Protein AF-A0A0F9PJ12-F1 (afdb_monomer_lite)

Sequence (204 aa):
MWFPFFLVGGFWFFALVGLVCLALLVAVETESPFWAASALIGFGLALHFLGDLNVFSWLIKNPLRTALCVGGYFVTGALWSVGKWWFFVRNKRDKYNERRRDFISANDLEFSAAIPPEHQKDFKRHMKFDSYGGMPDARAHKSRILTWMTYWPWSMVWTLINDPIKKLFRMIYRRLQRVYDKISESVWSGVEEDFAPVEDKASQ

Foldseek 3Di:
DLQVCCPDVHPVVVVLVVVLLVQCVVCVVVLPVVSNVVSVVVSVVCCVVRPPDPVVVVCVVCVPVVVVVVVVLLVVLLVLLVVVVVVVLVVLVVVVVVLVVVVCVVVVHDPDPDDPPVCPVVSLVSLVVDPRNDRDDCVVCVSVSVSSSVVVVSVVVCCVPVVVVVVVVVVVCVVCVVVVVVVVCVVCPPVVVVVPPDPPPPDD

Secondary structure (DSSP, 8-state):
--GGGGSTTSHHHHHHHHHHHHHHHHHHHTT-HHHHHHHHHHHHHHHHHHS---HHHHHHH-HHHHHHHHHHHHHHHHHHHHHHHHHHHHHHHHHHHHHHHHHHHHTT----SS--GGGHHHHHHHHHSSTTSSPPPTGGGHHHHHHHHHTHHHHHHHHHHHHHHHHHHHHHHHHHHHHHHHHHHHHHTTGGGGGS--------

pLDDT: mean 89.27, std 9.25, range [51.84, 97.94]

Radius of gyration: 27.89 Å; chains: 1; bounding box: 73×30×95 Å

Organism: NCBI:txid412755

Structure (mmCIF, N/CA/C/O backbone):
data_AF-A0A0F9PJ12-F1
#
_entry.id   AF-A0A0F9PJ12-F1
#
loop_
_atom_site.group_PDB
_atom_site.id
_atom_site.type_symbol
_atom_site.label_atom_id
_atom_site.label_alt_id
_atom_site.label_comp_id
_atom_site.label_asym_id
_atom_site.label_entity_id
_atom_site.label_seq_id
_atom_site.pdbx_PDB_ins_code
_atom_site.Cartn_x
_atom_site.Cartn_y
_atom_site.Cartn_z
_atom_site.occupancy
_atom_site.B_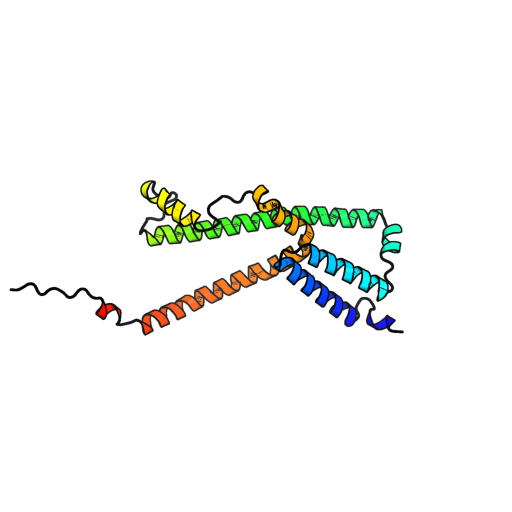iso_or_equiv
_atom_site.auth_seq_id
_atom_site.auth_comp_id
_atom_site.auth_asym_id
_atom_site.auth_atom_id
_atom_site.pdbx_PDB_model_num
ATOM 1 N N . MET A 1 1 ? 41.428 -6.218 -12.945 1.00 51.84 1 MET A N 1
ATOM 2 C CA . MET A 1 1 ? 40.432 -7.198 -13.429 1.00 51.84 1 MET A CA 1
ATOM 3 C C . MET A 1 1 ? 39.478 -7.555 -12.286 1.00 51.84 1 MET A C 1
ATOM 5 O O . MET A 1 1 ? 39.704 -8.539 -11.603 1.00 51.84 1 MET A O 1
ATOM 9 N N . TRP A 1 2 ? 38.439 -6.747 -12.042 1.00 56.50 2 TRP A N 1
ATOM 10 C CA . TRP A 1 2 ? 37.392 -7.034 -11.032 1.00 56.50 2 TRP A CA 1
ATOM 11 C C . TRP A 1 2 ? 36.120 -7.658 -11.648 1.00 56.50 2 TRP A C 1
ATOM 13 O O . TRP A 1 2 ? 35.130 -7.893 -10.965 1.00 56.50 2 TRP A O 1
ATOM 23 N N . PHE A 1 3 ? 36.171 -7.959 -12.947 1.00 62.88 3 PHE A N 1
ATOM 24 C CA . PHE A 1 3 ? 35.049 -8.371 -13.790 1.00 62.88 3 PHE A CA 1
ATOM 25 C C . PHE A 1 3 ? 34.252 -9.614 -13.334 1.00 62.88 3 PHE A C 1
ATOM 27 O O . PHE A 1 3 ? 33.030 -9.585 -13.467 1.00 62.88 3 PHE A O 1
ATOM 34 N N . PRO A 1 4 ? 34.843 -10.692 -12.771 1.00 67.56 4 PRO A N 1
ATOM 35 C CA . PRO A 1 4 ? 34.044 -11.870 -12.423 1.00 67.56 4 PRO A CA 1
ATOM 36 C C . PRO A 1 4 ? 33.172 -11.667 -11.177 1.00 67.56 4 PRO A C 1
ATOM 38 O O . PRO A 1 4 ? 32.203 -12.397 -10.986 1.00 67.56 4 PRO A O 1
ATOM 41 N N . PHE A 1 5 ? 33.471 -10.672 -10.335 1.00 65.81 5 PHE A N 1
ATOM 42 C CA . PHE A 1 5 ? 32.737 -10.455 -9.086 1.00 65.81 5 PHE A CA 1
ATOM 43 C C . PHE A 1 5 ? 31.323 -9.902 -9.308 1.00 65.81 5 PHE A C 1
ATOM 45 O O . PHE A 1 5 ? 30.430 -10.208 -8.520 1.00 65.81 5 PHE A O 1
ATOM 52 N N . PHE A 1 6 ? 31.112 -9.149 -10.391 1.00 68.50 6 PHE A N 1
ATOM 53 C CA . PHE A 1 6 ? 29.826 -8.534 -10.748 1.00 68.50 6 PHE A CA 1
ATOM 54 C C . PHE A 1 6 ? 29.102 -9.239 -11.899 1.00 68.50 6 PHE A C 1
ATOM 56 O O . PHE A 1 6 ? 28.131 -8.704 -12.436 1.00 68.50 6 PHE A O 1
ATOM 63 N N . LEU A 1 7 ? 29.528 -10.453 -12.264 1.00 78.06 7 LEU A N 1
ATOM 64 C CA . LEU A 1 7 ? 28.754 -11.279 -13.185 1.00 78.06 7 LEU A CA 1
ATOM 65 C C . LEU A 1 7 ? 27.331 -11.457 -12.649 1.00 78.06 7 LEU A C 1
ATOM 67 O O . LEU A 1 7 ? 27.121 -11.677 -11.454 1.00 78.06 7 LEU A O 1
ATOM 71 N N . VAL A 1 8 ? 26.352 -11.360 -13.548 1.00 78.19 8 VAL A N 1
ATOM 72 C CA . VAL A 1 8 ? 24.947 -11.621 -13.224 1.00 78.19 8 VAL A CA 1
ATOM 73 C C . VAL A 1 8 ? 24.856 -13.018 -12.607 1.00 78.19 8 VAL A C 1
ATOM 75 O O . VAL A 1 8 ? 25.229 -14.003 -13.240 1.00 78.19 8 VAL A O 1
ATOM 78 N N . GLY A 1 9 ? 24.398 -13.089 -11.354 1.00 81.19 9 GLY A N 1
ATOM 79 C CA . GLY A 1 9 ? 24.347 -14.328 -10.567 1.00 81.19 9 GLY A CA 1
ATOM 80 C C . GLY A 1 9 ? 25.485 -14.518 -9.553 1.00 81.19 9 GLY A C 1
ATO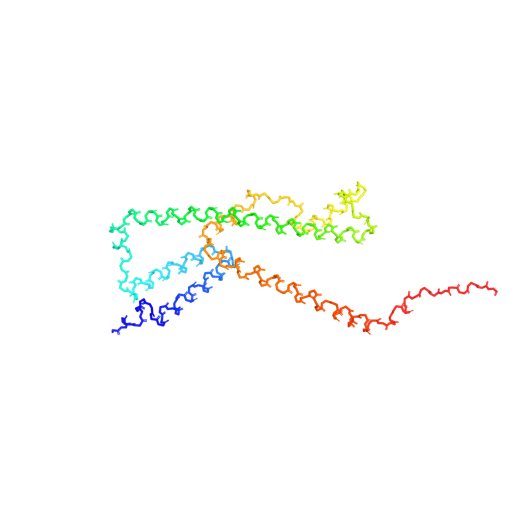M 81 O O . GLY A 1 9 ? 25.444 -15.467 -8.774 1.00 81.19 9 GLY A O 1
ATOM 82 N N . GLY A 1 10 ? 26.473 -13.623 -9.508 1.00 89.19 10 GLY A N 1
ATOM 83 C CA . GLY A 1 10 ? 27.504 -13.604 -8.470 1.00 89.19 10 GLY A CA 1
ATOM 84 C C . GLY A 1 10 ? 26.994 -13.070 -7.125 1.00 89.19 10 GLY A C 1
ATOM 85 O O . GLY A 1 10 ? 25.994 -12.355 -7.051 1.00 89.19 10 GLY A O 1
ATOM 86 N N . PHE A 1 11 ? 27.716 -13.371 -6.042 1.00 90.81 11 PHE A N 1
ATOM 87 C CA . PHE A 1 11 ? 27.374 -12.906 -4.690 1.00 90.81 11 PHE A CA 1
ATOM 88 C C . PHE A 1 11 ? 27.216 -11.377 -4.609 1.00 90.81 11 PHE A C 1
ATOM 90 O O . PHE A 1 11 ? 26.222 -10.885 -4.078 1.00 90.81 11 PHE A O 1
ATOM 97 N N . TRP A 1 12 ? 28.153 -10.615 -5.184 1.00 88.81 12 TRP A N 1
ATOM 98 C CA . TRP A 1 12 ? 28.127 -9.149 -5.127 1.00 88.81 12 TRP A CA 1
ATOM 99 C C . TRP A 1 12 ? 26.980 -8.533 -5.924 1.00 88.81 12 TRP A C 1
ATOM 101 O O . TRP A 1 12 ? 26.442 -7.505 -5.518 1.00 88.81 12 TRP A O 1
ATOM 111 N N . PHE A 1 13 ? 26.556 -9.185 -7.009 1.00 88.25 13 PHE A N 1
ATOM 112 C CA . PHE A 1 13 ? 25.349 -8.797 -7.731 1.00 88.25 13 PHE A CA 1
ATOM 113 C C . PHE A 1 13 ? 24.120 -8.897 -6.816 1.00 88.25 13 PHE A C 1
ATOM 115 O O . PHE A 1 13 ? 23.369 -7.931 -6.691 1.00 88.25 13 PHE A O 1
ATOM 122 N N . PHE A 1 14 ? 23.947 -10.017 -6.107 1.00 92.12 14 PHE A N 1
ATOM 123 C CA . PHE A 1 14 ? 22.832 -10.176 -5.168 1.00 92.12 14 PHE A CA 1
ATOM 124 C C . PHE A 1 14 ? 22.929 -9.245 -3.956 1.00 92.12 14 PHE A C 1
ATOM 126 O O . PHE A 1 14 ? 21.902 -8.731 -3.517 1.00 92.12 14 PHE A O 1
ATOM 133 N N . ALA A 1 15 ? 24.132 -8.975 -3.444 1.00 93.00 15 ALA A N 1
ATOM 134 C CA . ALA A 1 15 ? 24.333 -8.000 -2.373 1.00 93.00 15 ALA A CA 1
ATOM 135 C C . ALA A 1 15 ? 23.915 -6.585 -2.811 1.00 93.00 15 ALA A C 1
ATOM 137 O O . ALA A 1 15 ? 23.201 -5.899 -2.079 1.00 93.00 15 ALA A O 1
ATOM 138 N N . LEU A 1 16 ? 24.287 -6.174 -4.030 1.00 91.12 16 LEU A N 1
ATOM 139 C CA . LEU A 1 16 ? 23.876 -4.896 -4.612 1.00 91.12 16 LEU A CA 1
ATOM 140 C C . LEU A 1 16 ? 22.355 -4.832 -4.814 1.00 91.12 16 LEU A C 1
ATOM 142 O O . LEU A 1 16 ? 21.731 -3.841 -4.440 1.00 91.12 16 LEU A O 1
ATOM 146 N N . VAL A 1 17 ? 21.747 -5.894 -5.352 1.00 91.69 17 VAL A N 1
ATOM 147 C CA . VAL A 1 17 ? 20.284 -5.995 -5.490 1.00 91.69 17 VAL A CA 1
ATOM 148 C C . VAL A 1 17 ? 19.606 -5.889 -4.124 1.00 91.69 17 VAL A C 1
ATOM 150 O O . VAL A 1 17 ? 18.658 -5.123 -3.977 1.00 91.69 17 VAL A O 1
ATOM 153 N N . GLY A 1 18 ? 20.106 -6.597 -3.108 1.00 94.12 18 GLY A N 1
ATOM 154 C CA . GLY A 1 18 ? 19.594 -6.529 -1.740 1.00 94.12 18 GLY A CA 1
ATOM 155 C C . GLY A 1 18 ? 19.667 -5.117 -1.158 1.00 94.12 18 GLY A C 1
ATOM 156 O O . GLY A 1 18 ? 18.677 -4.625 -0.617 1.00 94.12 18 GLY A O 1
ATOM 157 N N . LEU A 1 19 ? 20.799 -4.432 -1.339 1.00 94.50 19 LEU A N 1
ATOM 158 C CA . LEU A 1 19 ? 20.986 -3.047 -0.904 1.00 94.50 19 LEU A CA 1
ATOM 159 C C . LEU A 1 19 ? 19.993 -2.094 -1.585 1.00 94.50 19 LEU A C 1
ATOM 161 O O . LEU A 1 19 ? 19.368 -1.272 -0.916 1.00 94.50 19 LEU A O 1
ATOM 165 N N . VAL A 1 20 ? 19.804 -2.225 -2.899 1.00 93.50 20 VAL A N 1
ATOM 166 C CA . VAL A 1 20 ? 18.848 -1.404 -3.659 1.00 93.50 20 VAL A CA 1
ATOM 167 C C . VAL A 1 20 ? 17.413 -1.712 -3.242 1.00 93.50 20 VAL A C 1
ATOM 169 O O . VAL A 1 20 ? 16.625 -0.788 -3.060 1.00 93.50 20 VAL A O 1
ATOM 172 N N . CYS A 1 21 ? 17.070 -2.980 -3.009 1.00 90.69 21 CYS A N 1
ATOM 173 C CA . CYS A 1 21 ? 15.769 -3.371 -2.472 1.00 90.69 21 CYS A CA 1
ATOM 174 C C . CYS A 1 21 ? 15.498 -2.729 -1.104 1.00 90.69 21 CYS A C 1
ATOM 176 O O . CYS A 1 21 ? 14.399 -2.218 -0.892 1.00 90.69 21 CYS A O 1
ATOM 178 N N . LEU A 1 22 ? 16.483 -2.715 -0.199 1.00 91.56 22 LEU A N 1
ATOM 179 C CA . LEU A 1 22 ? 16.368 -2.047 1.101 1.00 91.56 22 LEU A CA 1
ATOM 180 C C . LEU A 1 22 ? 16.204 -0.531 0.944 1.00 91.56 22 LEU A C 1
ATOM 182 O O . LEU A 1 22 ? 15.309 0.047 1.558 1.00 91.56 22 LEU A O 1
ATOM 186 N N . ALA A 1 23 ? 17.003 0.104 0.084 1.00 90.94 23 ALA A N 1
ATOM 187 C CA . ALA A 1 23 ? 16.888 1.535 -0.194 1.00 90.94 23 ALA A CA 1
ATOM 188 C C . ALA A 1 23 ? 15.508 1.897 -0.769 1.00 90.94 23 ALA A C 1
ATOM 190 O O . ALA A 1 23 ? 14.900 2.879 -0.348 1.00 90.94 23 ALA A O 1
ATOM 191 N N . LEU A 1 24 ? 14.975 1.073 -1.678 1.00 87.00 24 LEU A N 1
ATOM 192 C CA . LEU A 1 24 ? 13.629 1.239 -2.225 1.00 87.00 24 LEU A CA 1
ATOM 193 C C . LEU A 1 24 ? 12.547 1.065 -1.159 1.00 87.00 24 LEU A C 1
ATOM 195 O O . LEU A 1 24 ? 11.605 1.851 -1.135 1.00 87.00 24 LEU A O 1
ATOM 199 N N . LEU A 1 25 ? 12.678 0.086 -0.260 1.00 86.12 25 LEU A N 1
ATOM 200 C CA . LEU A 1 25 ? 11.740 -0.085 0.853 1.00 86.12 25 LEU A CA 1
ATOM 201 C C . LEU A 1 25 ? 11.728 1.145 1.770 1.00 86.12 25 LEU A C 1
ATOM 203 O O . LEU A 1 25 ? 10.653 1.651 2.083 1.00 86.12 25 LEU A O 1
ATOM 207 N N . VAL A 1 26 ? 12.902 1.671 2.133 1.00 87.94 26 VAL A N 1
ATOM 208 C CA . VAL A 1 26 ? 13.016 2.898 2.942 1.00 87.94 26 VAL A CA 1
ATOM 209 C C . VAL A 1 26 ? 12.432 4.108 2.203 1.00 87.94 26 VAL A C 1
ATOM 211 O O . VAL A 1 26 ? 11.721 4.917 2.799 1.00 87.94 26 VAL A O 1
ATOM 214 N N . ALA A 1 27 ? 12.676 4.235 0.898 1.00 85.38 27 ALA A N 1
ATOM 215 C CA . ALA A 1 27 ? 12.136 5.333 0.097 1.00 85.38 27 ALA A CA 1
ATOM 216 C C . ALA A 1 27 ? 10.602 5.277 -0.020 1.00 85.38 27 ALA A C 1
ATOM 218 O O . ALA A 1 27 ? 9.935 6.311 0.039 1.00 85.38 27 ALA A O 1
ATOM 219 N N . VAL A 1 28 ? 10.038 4.072 -0.153 1.00 80.81 28 VAL A N 1
ATOM 220 C CA . VAL A 1 28 ? 8.585 3.852 -0.168 1.00 80.81 28 VAL A CA 1
ATOM 221 C C . VAL A 1 28 ? 7.970 4.189 1.189 1.00 80.81 28 VAL A C 1
ATOM 223 O O . VAL A 1 28 ? 6.933 4.846 1.225 1.00 80.81 28 VAL A O 1
ATOM 226 N N . GLU A 1 29 ? 8.612 3.788 2.288 1.00 85.31 29 GLU A N 1
ATOM 227 C CA . GLU A 1 29 ? 8.129 4.069 3.646 1.00 85.31 29 GLU A CA 1
ATOM 228 C C . GLU A 1 29 ? 8.192 5.565 3.988 1.00 85.31 29 GLU A C 1
ATOM 230 O O . GLU A 1 29 ? 7.284 6.102 4.613 1.00 85.31 29 GLU A O 1
ATOM 235 N N . THR A 1 30 ? 9.230 6.266 3.526 1.00 86.94 30 THR A N 1
ATOM 236 C CA . THR A 1 30 ? 9.370 7.724 3.705 1.00 86.94 30 THR A CA 1
ATOM 237 C C . THR A 1 30 ? 8.513 8.545 2.737 1.00 86.94 30 THR A C 1
ATOM 239 O O . THR A 1 30 ? 8.586 9.773 2.747 1.00 86.94 30 THR A O 1
ATOM 242 N N . GLU A 1 31 ? 7.717 7.886 1.887 1.00 82.88 31 GLU A N 1
ATOM 243 C CA . GLU A 1 31 ? 6.894 8.493 0.833 1.00 82.88 31 GLU A CA 1
ATOM 244 C C . GLU A 1 31 ? 7.676 9.473 -0.072 1.00 82.88 31 GLU A C 1
ATOM 246 O O . GLU A 1 31 ? 7.101 10.399 -0.648 1.00 82.88 31 GLU A O 1
ATOM 251 N N . SER A 1 32 ? 8.992 9.273 -0.234 1.00 84.25 32 SER A N 1
ATOM 252 C CA . SER A 1 32 ? 9.852 10.179 -0.999 1.00 84.25 32 SER A CA 1
ATOM 253 C C . SER A 1 32 ? 10.187 9.609 -2.383 1.00 84.25 32 SER A C 1
ATOM 255 O O . SER A 1 32 ? 11.095 8.782 -2.526 1.00 84.25 32 SER A O 1
ATOM 257 N N . PRO A 1 33 ? 9.501 10.063 -3.450 1.00 80.44 33 PRO A N 1
ATOM 258 C CA . PRO A 1 33 ? 9.717 9.536 -4.797 1.00 80.44 33 PRO A CA 1
ATOM 259 C C . PRO A 1 33 ? 11.126 9.834 -5.329 1.00 80.44 33 PRO A C 1
ATOM 261 O O . PRO A 1 33 ? 11.640 9.088 -6.161 1.00 80.44 33 PRO A O 1
ATOM 264 N N . PHE A 1 34 ? 11.765 10.899 -4.837 1.00 87.75 34 PHE A N 1
ATOM 265 C CA . PHE A 1 34 ? 13.103 11.299 -5.262 1.00 87.75 34 PHE A CA 1
ATOM 266 C C . PHE A 1 34 ? 14.174 10.274 -4.860 1.00 87.75 34 PHE A C 1
ATOM 268 O O . PHE A 1 34 ? 15.029 9.922 -5.677 1.00 87.75 34 PHE A O 1
ATOM 275 N N . TRP A 1 35 ? 14.105 9.743 -3.635 1.00 88.94 35 TRP A N 1
ATOM 276 C CA . TRP A 1 35 ? 15.062 8.741 -3.155 1.00 88.94 35 TRP A CA 1
ATOM 277 C C . TRP A 1 35 ? 14.918 7.413 -3.895 1.00 88.94 35 TRP A C 1
ATOM 279 O O . TRP A 1 35 ? 15.922 6.798 -4.253 1.00 88.94 35 TRP A O 1
ATOM 289 N N . ALA A 1 36 ? 13.684 7.013 -4.209 1.00 85.88 36 ALA A N 1
ATOM 290 C CA . ALA A 1 36 ? 13.436 5.807 -4.990 1.00 85.88 36 ALA A CA 1
ATOM 291 C C . ALA A 1 36 ? 13.998 5.926 -6.417 1.00 85.88 36 ALA A C 1
ATOM 293 O O . ALA A 1 36 ? 14.686 5.019 -6.889 1.00 85.88 36 ALA A O 1
ATOM 294 N N . ALA A 1 37 ? 13.768 7.063 -7.084 1.00 88.38 37 ALA A N 1
ATOM 295 C CA . ALA A 1 37 ? 14.323 7.324 -8.412 1.00 88.38 37 ALA A CA 1
ATOM 296 C C . ALA A 1 37 ? 15.861 7.335 -8.394 1.00 88.38 37 ALA A C 1
ATOM 298 O O . ALA A 1 37 ? 16.496 6.698 -9.234 1.00 88.38 37 ALA A O 1
ATOM 299 N N . SER A 1 38 ? 16.456 7.994 -7.397 1.00 91.12 38 SER A N 1
ATOM 300 C CA . SER A 1 38 ? 17.912 8.066 -7.231 1.00 91.12 38 SER A CA 1
ATOM 301 C C . SER A 1 38 ? 18.537 6.684 -7.018 1.00 91.12 38 SER A C 1
ATOM 303 O O . SER A 1 38 ? 19.560 6.379 -7.630 1.00 91.12 38 SER A O 1
ATOM 305 N N . ALA A 1 39 ? 17.902 5.815 -6.223 1.00 91.69 39 ALA A N 1
ATOM 306 C CA . ALA A 1 39 ? 18.363 4.444 -6.006 1.00 91.69 39 ALA A CA 1
ATOM 307 C C . ALA A 1 39 ? 18.342 3.606 -7.299 1.00 91.69 39 ALA A C 1
ATOM 309 O O . ALA A 1 39 ? 19.296 2.878 -7.572 1.00 91.69 39 ALA A O 1
ATOM 310 N N . LEU A 1 40 ? 17.297 3.741 -8.125 1.00 90.19 40 LEU A N 1
ATOM 311 C CA . LEU A 1 40 ? 17.202 3.041 -9.414 1.00 90.19 40 LEU A CA 1
ATOM 312 C C . LEU A 1 40 ? 18.228 3.546 -10.432 1.00 90.19 40 LEU A C 1
ATOM 314 O O . LEU A 1 40 ? 18.837 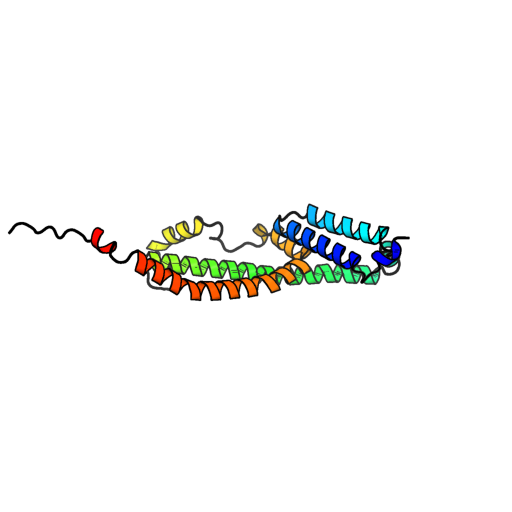2.739 -11.132 1.00 90.19 40 LEU A O 1
ATOM 318 N N . ILE A 1 41 ? 18.444 4.863 -10.500 1.00 92.62 41 ILE A N 1
ATOM 319 C CA . ILE A 1 41 ? 19.471 5.456 -11.369 1.00 92.62 41 ILE A CA 1
ATOM 320 C C . ILE A 1 41 ? 20.856 4.988 -10.923 1.00 92.62 41 ILE A C 1
ATOM 322 O O . ILE A 1 41 ? 21.629 4.506 -11.748 1.00 92.62 41 ILE A O 1
ATOM 326 N N . GLY A 1 42 ? 21.150 5.064 -9.622 1.00 92.56 42 GLY A N 1
ATOM 327 C CA . GLY A 1 42 ? 22.408 4.585 -9.053 1.00 92.56 42 GLY A CA 1
ATOM 328 C C . GLY A 1 42 ? 22.648 3.105 -9.344 1.00 92.56 42 GLY A C 1
ATOM 329 O O . GLY A 1 42 ? 23.746 2.735 -9.747 1.00 92.56 42 GLY A O 1
ATOM 330 N N . PHE A 1 43 ? 21.613 2.268 -9.235 1.00 92.44 43 PHE A N 1
ATOM 331 C CA . PHE A 1 43 ? 21.689 0.855 -9.607 1.00 92.44 43 PHE A CA 1
ATOM 332 C C . PHE A 1 43 ? 21.955 0.653 -11.102 1.00 92.44 43 PHE A C 1
ATOM 334 O O . PHE A 1 43 ? 22.816 -0.143 -11.466 1.00 92.44 43 PHE A O 1
ATOM 341 N N . GLY A 1 44 ? 21.265 1.394 -11.972 1.00 89.25 44 GLY A N 1
ATOM 342 C CA . GLY A 1 44 ? 21.484 1.338 -13.418 1.00 89.25 44 GLY A CA 1
ATOM 343 C C . GLY A 1 44 ? 22.905 1.746 -13.812 1.00 89.25 44 GLY A C 1
ATOM 344 O O . GLY A 1 44 ? 23.541 1.060 -14.610 1.00 89.25 44 GLY A O 1
ATOM 345 N N . LEU A 1 45 ? 23.433 2.814 -13.206 1.00 90.88 45 LEU A N 1
ATOM 346 C CA . LEU A 1 45 ? 24.820 3.247 -13.398 1.00 90.88 45 LEU A CA 1
ATOM 347 C C . LEU A 1 45 ? 25.807 2.210 -12.856 1.00 90.88 45 LEU A C 1
ATOM 349 O O . LEU A 1 45 ? 26.777 1.887 -13.536 1.00 90.88 45 LEU A O 1
ATOM 353 N N . ALA A 1 46 ? 25.544 1.641 -11.678 1.00 89.75 46 ALA A N 1
ATOM 354 C CA . ALA A 1 46 ? 26.366 0.574 -11.121 1.00 89.75 46 ALA A CA 1
ATOM 355 C C . ALA A 1 46 ? 26.400 -0.644 -12.055 1.00 89.75 46 ALA A C 1
ATOM 357 O O . ALA A 1 46 ? 27.478 -1.148 -12.345 1.00 89.75 46 ALA A O 1
ATOM 358 N N . LEU A 1 47 ? 25.261 -1.078 -12.602 1.00 86.94 47 LEU A N 1
ATOM 359 C CA . LEU A 1 47 ? 25.221 -2.167 -13.583 1.00 86.94 47 LEU A CA 1
ATOM 360 C C . LEU A 1 47 ? 25.931 -1.822 -14.894 1.00 86.94 47 LEU A C 1
ATOM 362 O O . LEU A 1 47 ? 26.509 -2.713 -15.504 1.00 86.94 47 LEU A O 1
ATOM 366 N N . HIS A 1 48 ? 25.886 -0.563 -15.326 1.00 86.69 48 HIS A N 1
ATOM 367 C CA . HIS A 1 48 ? 26.546 -0.120 -16.551 1.00 86.69 48 HIS A CA 1
ATOM 368 C C . HIS A 1 48 ? 28.073 -0.055 -16.416 1.00 86.69 48 HIS A C 1
ATOM 370 O O . HIS A 1 48 ? 28.781 -0.439 -17.340 1.00 86.69 48 HIS A O 1
ATOM 376 N N . PHE A 1 49 ? 28.584 0.443 -15.286 1.00 89.06 49 PHE A N 1
ATOM 377 C CA . PHE A 1 49 ? 30.026 0.607 -15.074 1.00 89.06 49 PHE A CA 1
ATOM 378 C C . PHE A 1 49 ? 30.695 -0.633 -14.475 1.00 89.06 49 PHE A C 1
ATOM 380 O O . PHE A 1 49 ? 31.871 -0.878 -14.740 1.00 89.06 49 PHE A O 1
ATOM 387 N N . LEU A 1 50 ? 29.977 -1.399 -13.648 1.00 87.56 50 LEU A N 1
ATOM 388 C CA . LEU A 1 50 ? 30.505 -2.604 -12.998 1.00 87.56 50 LEU A CA 1
ATOM 389 C C . LEU A 1 50 ? 30.151 -3.884 -13.760 1.00 87.56 50 LEU A C 1
ATOM 391 O O . LEU A 1 50 ? 30.831 -4.894 -13.588 1.00 87.56 50 LEU A O 1
ATOM 395 N N . GLY A 1 51 ? 29.101 -3.859 -14.581 1.00 80.19 51 GLY A N 1
ATOM 396 C CA . GLY A 1 51 ? 28.700 -4.969 -15.438 1.00 80.19 51 GLY A CA 1
ATOM 397 C C . GLY A 1 51 ? 28.941 -4.663 -16.914 1.00 80.19 51 GLY A C 1
ATOM 398 O O . GLY A 1 51 ? 28.881 -3.520 -17.344 1.00 80.19 51 GLY A O 1
ATOM 399 N N . ASP A 1 52 ? 29.135 -5.699 -17.727 1.00 81.25 52 ASP A N 1
ATOM 400 C CA . ASP A 1 52 ? 29.240 -5.577 -19.195 1.00 81.25 52 ASP A CA 1
ATOM 401 C C . ASP A 1 52 ? 27.865 -5.423 -19.879 1.00 81.25 52 ASP A C 1
ATOM 403 O O . ASP A 1 52 ? 27.629 -5.828 -21.021 1.00 81.25 52 ASP A O 1
ATOM 407 N N . LEU A 1 53 ? 26.883 -4.899 -19.142 1.00 82.06 53 LEU A N 1
ATOM 408 C CA . LEU A 1 53 ? 25.515 -4.770 -19.615 1.00 82.06 53 LEU A CA 1
ATOM 409 C C . LEU A 1 53 ? 25.353 -3.438 -20.345 1.00 82.06 53 LEU A C 1
ATOM 411 O O . LEU A 1 53 ? 25.076 -2.389 -19.764 1.00 82.06 53 LEU A O 1
ATOM 415 N N . ASN A 1 54 ? 25.456 -3.497 -21.669 1.00 87.81 54 ASN A N 1
ATOM 416 C CA . ASN A 1 54 ? 25.145 -2.378 -22.553 1.00 87.81 54 ASN A CA 1
ATOM 417 C C . ASN A 1 54 ? 23.621 -2.199 -22.723 1.00 87.81 54 ASN A C 1
ATOM 419 O O . ASN A 1 54 ? 23.054 -2.448 -23.792 1.00 87.81 54 ASN A O 1
ATOM 423 N N . VAL A 1 55 ? 22.950 -1.749 -21.655 1.00 87.12 55 VAL A N 1
ATOM 424 C CA . VAL A 1 55 ? 21.487 -1.546 -21.602 1.00 87.12 55 VAL A CA 1
ATOM 425 C C . VAL A 1 55 ? 20.999 -0.650 -22.745 1.00 87.12 55 VAL A C 1
ATOM 427 O O . VAL A 1 55 ? 20.034 -0.991 -23.428 1.00 87.12 55 VAL A O 1
ATOM 430 N N . PHE A 1 56 ? 21.704 0.453 -23.017 1.00 90.94 56 PHE A N 1
ATOM 431 C CA . PHE A 1 56 ? 21.358 1.378 -24.102 1.00 90.94 56 PHE A CA 1
ATOM 432 C C . PHE A 1 56 ? 21.448 0.723 -25.486 1.00 90.94 56 PHE A C 1
ATOM 434 O O . PHE A 1 56 ? 20.543 0.887 -26.303 1.00 90.94 56 PHE A O 1
ATOM 441 N N . SER A 1 57 ? 22.497 -0.070 -25.740 1.00 92.88 57 SER A N 1
ATOM 442 C CA . SER A 1 57 ? 22.640 -0.792 -27.013 1.00 92.88 57 SER A CA 1
ATOM 443 C C . SER A 1 57 ? 21.508 -1.799 -27.204 1.00 92.88 57 SER A C 1
ATOM 445 O O . SER A 1 57 ? 20.935 -1.897 -28.290 1.00 92.88 57 SER A O 1
ATOM 447 N N . TRP A 1 58 ? 21.140 -2.523 -26.143 1.00 91.00 58 TRP A N 1
ATOM 448 C CA . TRP A 1 58 ? 20.035 -3.476 -26.193 1.00 91.00 58 TRP A CA 1
ATOM 449 C C . TRP A 1 58 ? 18.687 -2.792 -26.459 1.00 91.00 58 TRP A C 1
ATOM 451 O O . TRP A 1 58 ? 17.909 -3.288 -27.278 1.00 91.00 58 TRP A O 1
ATOM 461 N N . LEU A 1 59 ? 18.447 -1.640 -25.824 1.00 94.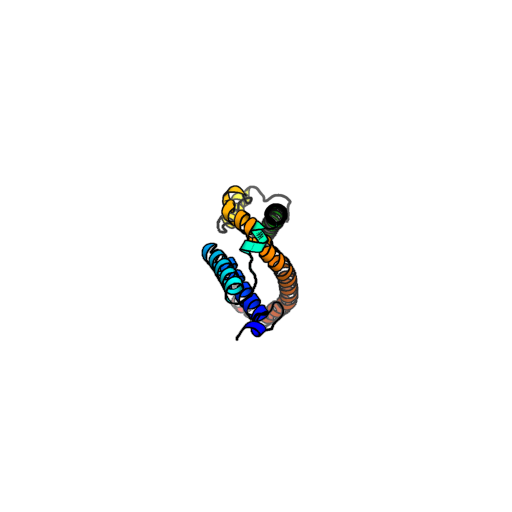88 59 LEU A N 1
ATOM 462 C CA . LEU A 1 59 ? 17.222 -0.850 -25.963 1.00 94.88 59 LEU A CA 1
ATOM 463 C C . LEU A 1 59 ? 17.037 -0.334 -27.397 1.00 94.88 59 LEU A C 1
ATOM 465 O O . LEU A 1 59 ? 15.957 -0.486 -27.968 1.00 94.88 59 LEU A O 1
ATOM 469 N N . ILE A 1 60 ? 18.107 0.188 -28.007 1.00 96.94 60 ILE A N 1
ATOM 470 C CA . ILE A 1 60 ? 18.104 0.660 -29.403 1.00 96.94 60 ILE A CA 1
ATOM 471 C C . ILE A 1 60 ? 17.912 -0.505 -30.382 1.00 96.94 60 ILE A C 1
ATOM 473 O O . ILE A 1 60 ? 17.207 -0.361 -31.378 1.00 96.94 60 ILE A O 1
ATOM 477 N N . LYS A 1 61 ? 18.496 -1.676 -30.099 1.00 97.81 61 LYS A N 1
ATOM 478 C CA . LYS A 1 61 ? 18.334 -2.877 -30.938 1.00 97.81 61 LYS A CA 1
ATOM 479 C C . LYS A 1 61 ? 16.937 -3.498 -30.846 1.00 97.81 61 LYS A C 1
ATOM 481 O O . LYS A 1 61 ? 16.534 -4.205 -31.763 1.00 97.81 61 LYS A O 1
ATOM 486 N N . ASN A 1 62 ? 16.200 -3.265 -29.756 1.00 97.12 62 ASN A N 1
ATOM 487 C CA . ASN A 1 62 ? 14.901 -3.895 -29.494 1.00 97.12 62 ASN A CA 1
ATOM 488 C C . ASN A 1 62 ? 13.823 -2.869 -29.081 1.00 97.12 62 ASN A C 1
ATOM 490 O O . ASN A 1 62 ? 13.224 -3.007 -28.004 1.00 97.12 62 ASN A O 1
ATOM 494 N N . PRO A 1 63 ? 13.515 -1.856 -29.914 1.00 97.25 63 PRO A N 1
ATOM 495 C CA . PRO A 1 63 ? 12.630 -0.761 -29.522 1.00 97.25 63 PRO A CA 1
ATOM 496 C C . PRO A 1 63 ? 11.198 -1.242 -29.265 1.00 97.25 63 PRO A C 1
ATOM 498 O O . PRO A 1 63 ? 10.591 -0.860 -28.269 1.00 97.25 63 PRO A O 1
ATOM 501 N N . LEU A 1 64 ? 10.680 -2.155 -30.097 1.00 97.94 64 LEU A N 1
ATOM 502 C CA . LEU A 1 64 ? 9.329 -2.697 -29.932 1.00 97.94 64 LEU A CA 1
ATOM 503 C C . LEU A 1 64 ? 9.184 -3.504 -28.636 1.00 97.94 64 LEU A C 1
ATOM 505 O O . LEU A 1 64 ? 8.224 -3.309 -27.900 1.00 97.94 64 LEU A O 1
ATOM 509 N N . ARG A 1 65 ? 10.146 -4.384 -28.321 1.00 96.88 65 ARG A N 1
ATOM 510 C CA . ARG A 1 65 ? 10.117 -5.162 -27.068 1.00 96.88 65 ARG A CA 1
ATOM 511 C C . ARG A 1 65 ? 10.208 -4.245 -25.855 1.00 96.88 65 ARG A C 1
ATOM 513 O O . ARG A 1 65 ? 9.466 -4.439 -24.903 1.00 96.88 65 ARG A O 1
ATOM 520 N N . THR A 1 66 ? 11.061 -3.223 -25.913 1.00 95.19 66 THR A N 1
ATOM 521 C CA . THR A 1 66 ? 11.162 -2.212 -24.852 1.00 95.19 66 THR A CA 1
ATOM 522 C C . THR A 1 66 ? 9.834 -1.483 -24.667 1.00 95.19 66 THR A C 1
ATOM 524 O O . THR A 1 66 ? 9.335 -1.405 -23.547 1.00 95.19 66 THR A O 1
ATOM 527 N N . ALA A 1 67 ? 9.227 -1.003 -25.755 1.00 97.31 67 ALA A N 1
ATOM 528 C CA . ALA A 1 67 ? 7.939 -0.318 -25.712 1.00 97.31 67 ALA A CA 1
ATOM 529 C C . ALA A 1 67 ? 6.830 -1.217 -25.144 1.00 97.31 67 ALA A C 1
ATOM 531 O O . ALA A 1 67 ? 6.064 -0.772 -24.293 1.00 97.31 67 ALA A O 1
ATOM 532 N N . LEU A 1 68 ? 6.779 -2.491 -25.549 1.00 97.69 68 LEU A N 1
ATOM 533 C CA . LEU A 1 68 ? 5.832 -3.471 -25.009 1.00 97.69 68 LEU A CA 1
ATOM 534 C C . LEU A 1 68 ? 6.067 -3.743 -23.519 1.00 97.69 68 LEU A C 1
ATOM 536 O O . LEU A 1 68 ? 5.103 -3.789 -22.760 1.00 97.69 68 LEU A O 1
ATOM 540 N N . CYS A 1 69 ? 7.320 -3.875 -23.077 1.00 95.19 69 CYS A N 1
ATOM 541 C CA . CYS A 1 69 ? 7.649 -4.051 -21.661 1.00 95.19 69 CYS A CA 1
ATOM 542 C C . CYS A 1 69 ? 7.226 -2.835 -20.825 1.00 95.19 69 CYS A C 1
ATOM 544 O O . CYS A 1 69 ? 6.587 -2.994 -19.786 1.00 95.19 69 CYS A O 1
ATOM 546 N N . VAL A 1 70 ? 7.541 -1.622 -21.286 1.00 94.94 70 VAL A N 1
ATOM 547 C CA . VAL A 1 70 ? 7.153 -0.374 -20.611 1.00 94.94 70 VAL A CA 1
ATOM 548 C C . VAL A 1 70 ? 5.630 -0.222 -20.592 1.00 94.94 70 VAL A C 1
ATOM 550 O O . VAL A 1 70 ? 5.051 0.046 -19.542 1.00 94.94 70 VAL A O 1
ATOM 553 N N . GLY A 1 71 ? 4.959 -0.461 -21.720 1.00 97.50 71 GLY A N 1
ATOM 554 C CA . GLY A 1 71 ? 3.499 -0.439 -21.804 1.00 97.50 71 GLY A CA 1
ATOM 555 C C . GLY A 1 71 ? 2.852 -1.456 -20.860 1.00 97.50 71 GLY A C 1
ATOM 556 O O . GLY A 1 71 ? 1.962 -1.103 -20.088 1.00 97.50 71 GLY A O 1
ATOM 557 N N . GLY A 1 72 ? 3.354 -2.693 -20.844 1.00 97.56 72 GLY A N 1
ATOM 558 C CA . GLY A 1 72 ? 2.905 -3.745 -19.931 1.00 97.56 72 GLY A CA 1
ATOM 559 C C . GLY A 1 72 ? 3.098 -3.381 -18.458 1.00 97.56 72 GLY A C 1
ATOM 560 O O . GLY A 1 72 ? 2.215 -3.652 -17.640 1.00 97.56 72 GLY A O 1
ATOM 561 N N . TYR A 1 73 ? 4.199 -2.702 -18.120 1.00 95.44 73 TYR A N 1
ATOM 562 C CA . TYR A 1 73 ? 4.441 -2.187 -16.772 1.00 95.44 73 TYR A CA 1
ATOM 563 C C . TYR A 1 73 ? 3.361 -1.190 -16.336 1.00 95.44 73 TYR A C 1
ATOM 565 O O . TYR A 1 73 ? 2.786 -1.348 -15.258 1.00 95.44 73 TYR A O 1
ATOM 573 N N . PHE A 1 74 ? 3.036 -0.204 -17.179 1.00 97.31 74 PHE A N 1
ATOM 574 C CA . PHE A 1 74 ? 1.997 0.787 -16.876 1.00 97.31 74 PHE A CA 1
ATOM 575 C C . PHE A 1 74 ? 0.599 0.171 -16.791 1.00 97.31 74 PHE A C 1
ATOM 577 O O . PHE A 1 74 ? -0.152 0.506 -15.874 1.00 97.31 74 PHE A O 1
ATOM 584 N N . VAL A 1 75 ? 0.254 -0.749 -17.698 1.00 97.94 75 VAL A N 1
ATOM 585 C CA . VAL A 1 75 ? -1.040 -1.453 -17.671 1.00 97.94 75 VAL A CA 1
ATOM 586 C C . VAL A 1 75 ? -1.185 -2.256 -16.380 1.00 97.94 75 VAL A C 1
ATOM 588 O O . VAL A 1 75 ? -2.195 -2.136 -15.685 1.00 97.94 75 VAL A O 1
ATOM 591 N N . THR A 1 76 ? -0.156 -3.019 -16.008 1.00 97.62 76 THR A N 1
ATOM 592 C CA . THR A 1 76 ? -0.171 -3.822 -14.778 1.00 97.62 76 THR A CA 1
ATOM 593 C C . THR A 1 76 ? -0.240 -2.935 -13.537 1.00 97.62 76 THR A C 1
ATOM 595 O O . THR A 1 76 ? -1.037 -3.201 -12.638 1.00 97.62 76 THR A O 1
ATOM 598 N N . GLY A 1 77 ? 0.520 -1.836 -13.506 1.00 95.62 77 GLY A N 1
ATOM 599 C CA . GLY A 1 77 ? 0.471 -0.859 -12.417 1.00 95.62 77 GLY A CA 1
ATOM 600 C C . GLY A 1 77 ? -0.898 -0.191 -12.271 1.00 95.62 77 GLY A C 1
ATOM 601 O O . GLY A 1 77 ? -1.392 -0.036 -11.152 1.00 95.62 77 GLY A O 1
ATOM 602 N N . ALA A 1 78 ? -1.561 0.138 -13.382 1.00 97.50 78 ALA A N 1
ATOM 603 C CA . ALA A 1 78 ? -2.922 0.668 -13.365 1.00 97.50 78 ALA A CA 1
ATOM 604 C C . ALA A 1 78 ? -3.920 -0.353 -12.793 1.00 97.50 78 ALA A C 1
ATOM 606 O O . ALA A 1 78 ? -4.648 -0.026 -11.852 1.00 97.50 78 ALA A O 1
ATOM 607 N N . LEU A 1 79 ? -3.905 -1.597 -13.285 1.00 97.69 79 LEU A N 1
ATOM 608 C CA . LEU A 1 79 ? -4.757 -2.679 -12.770 1.00 97.69 79 LEU A CA 1
ATOM 609 C C . LEU A 1 79 ? -4.519 -2.934 -11.273 1.00 97.69 79 LEU A C 1
ATOM 611 O O . LEU A 1 79 ? -5.471 -3.039 -10.495 1.00 97.69 79 LEU A O 1
ATOM 615 N N . TRP A 1 80 ? -3.255 -2.966 -10.846 1.00 96.62 80 TRP A N 1
ATOM 616 C CA . TRP A 1 80 ? -2.886 -3.136 -9.443 1.00 96.62 80 TRP A CA 1
ATOM 617 C C . TRP A 1 80 ? -3.414 -1.999 -8.562 1.00 96.62 80 TRP A C 1
ATOM 619 O O . TRP A 1 80 ? -3.934 -2.246 -7.470 1.00 96.62 80 TRP A O 1
ATOM 629 N N . SER A 1 81 ? -3.330 -0.753 -9.036 1.00 96.44 81 SER A N 1
ATOM 630 C CA . SER A 1 81 ? -3.798 0.415 -8.283 1.00 96.44 81 SER A CA 1
ATOM 631 C C . SER A 1 81 ? -5.297 0.352 -7.963 1.00 96.44 81 SER A C 1
ATOM 633 O O . SER A 1 81 ? -5.693 0.705 -6.850 1.00 96.44 81 SER A O 1
ATOM 635 N N . VAL A 1 82 ? -6.117 -0.194 -8.871 1.00 97.56 82 VAL A N 1
ATOM 636 C CA . VAL A 1 82 ? -7.551 -0.446 -8.641 1.00 97.56 82 VAL A CA 1
ATOM 637 C C . VAL A 1 82 ? -7.753 -1.484 -7.536 1.00 97.56 82 VAL A C 1
ATOM 639 O O . VAL A 1 82 ? -8.522 -1.249 -6.600 1.00 97.56 82 VAL A O 1
ATOM 642 N N . GLY A 1 83 ? -7.017 -2.600 -7.587 1.00 96.38 83 GLY A N 1
ATOM 643 C CA . GLY A 1 83 ? -7.045 -3.617 -6.532 1.00 96.38 83 GLY A CA 1
ATOM 644 C C . GLY A 1 83 ? -6.639 -3.051 -5.168 1.00 96.38 83 GLY A C 1
ATOM 645 O O . GLY A 1 83 ? -7.335 -3.243 -4.168 1.00 96.38 83 GLY A O 1
ATOM 646 N N . LYS A 1 84 ? -5.553 -2.273 -5.113 1.00 92.56 84 LYS A N 1
ATOM 647 C CA . LYS A 1 84 ? -5.100 -1.612 -3.878 1.00 92.56 84 LYS A CA 1
ATOM 648 C C . LYS A 1 84 ? -6.090 -0.594 -3.345 1.00 92.56 84 LYS A C 1
ATOM 650 O O . LYS A 1 84 ? -6.276 -0.529 -2.128 1.00 92.56 84 LYS A O 1
ATOM 655 N N . TRP A 1 85 ? -6.739 0.164 -4.222 1.00 96.56 85 TRP A N 1
ATOM 656 C CA . TRP A 1 85 ? -7.799 1.078 -3.822 1.00 96.56 85 TRP A CA 1
ATOM 657 C C . TRP A 1 85 ? -8.958 0.325 -3.171 1.00 96.56 85 TRP A C 1
ATOM 659 O O . TRP A 1 85 ? -9.395 0.706 -2.085 1.00 96.56 85 TRP A O 1
ATOM 669 N N . TRP A 1 86 ? -9.385 -0.800 -3.748 1.00 96.94 86 TRP A N 1
ATOM 670 C CA . TRP A 1 86 ? -10.412 -1.647 -3.142 1.00 96.94 86 TRP A CA 1
ATOM 671 C C . TRP A 1 86 ? -10.019 -2.136 -1.738 1.00 96.94 86 TRP A C 1
ATOM 673 O O . TRP A 1 86 ? -10.799 -1.978 -0.794 1.00 96.94 86 TRP A O 1
ATOM 683 N N . PHE A 1 87 ? -8.792 -2.640 -1.560 1.00 93.81 87 PHE A N 1
ATOM 684 C CA . PHE A 1 87 ? -8.286 -3.031 -0.236 1.00 93.81 87 PHE A CA 1
ATOM 685 C C . PHE A 1 87 ? -8.256 -1.858 0.750 1.00 93.81 87 PHE A C 1
ATOM 687 O O . PHE A 1 87 ? -8.620 -2.010 1.917 1.00 93.81 87 PHE A O 1
ATOM 694 N N . PHE A 1 88 ? -7.846 -0.676 0.295 1.00 93.25 88 PHE A N 1
ATOM 695 C CA . PHE A 1 88 ? -7.808 0.528 1.118 1.00 93.25 88 PHE A CA 1
ATOM 696 C C . PHE A 1 88 ? -9.205 0.944 1.596 1.00 93.25 88 PHE A C 1
ATOM 698 O O . PHE A 1 88 ? -9.394 1.165 2.795 1.00 93.25 88 PHE A O 1
ATOM 705 N N . VAL A 1 89 ? -10.188 0.995 0.692 1.00 94.62 89 VAL A N 1
ATOM 706 C CA . VAL A 1 89 ? -11.582 1.328 1.025 1.00 94.62 89 VAL A CA 1
ATOM 707 C C . VAL A 1 89 ? -12.173 0.289 1.978 1.00 94.62 89 VAL A C 1
ATOM 709 O O . VAL A 1 89 ? -12.806 0.659 2.968 1.00 94.62 89 VAL A O 1
ATOM 712 N N . ARG A 1 90 ? -11.920 -1.004 1.740 1.00 94.25 90 ARG A N 1
ATOM 713 C CA . ARG A 1 90 ? -12.366 -2.084 2.630 1.00 94.25 90 ARG A CA 1
ATOM 714 C C . ARG A 1 90 ? -11.780 -1.944 4.034 1.00 94.25 90 ARG A C 1
ATOM 716 O O . ARG A 1 90 ? -12.532 -1.950 5.000 1.00 94.25 90 ARG A O 1
ATOM 723 N N . ASN A 1 91 ? -10.473 -1.717 4.150 1.00 90.19 91 ASN A N 1
ATOM 724 C CA . ASN A 1 91 ? -9.822 -1.508 5.446 1.00 90.19 91 ASN A CA 1
ATOM 725 C C . ASN A 1 91 ? -10.365 -0.266 6.176 1.00 90.19 91 ASN A C 1
ATOM 727 O O . ASN A 1 91 ? -10.499 -0.277 7.399 1.00 90.19 91 ASN A O 1
ATOM 731 N N . LYS A 1 92 ? -10.692 0.809 5.446 1.00 91.25 92 LYS A N 1
ATOM 732 C CA . LYS A 1 92 ? -11.347 1.996 6.019 1.00 91.25 92 LYS A CA 1
ATOM 733 C C . LYS A 1 92 ? -12.760 1.676 6.517 1.00 91.25 92 LYS A C 1
ATOM 735 O O . LYS A 1 92 ? -13.114 2.111 7.609 1.00 91.25 92 LYS A O 1
ATOM 740 N N . ARG A 1 93 ? -13.533 0.884 5.768 1.00 92.62 93 ARG A N 1
ATOM 741 C CA . ARG A 1 93 ? -14.864 0.413 6.183 1.00 92.62 93 ARG A CA 1
ATOM 742 C C . ARG A 1 93 ? -14.800 -0.485 7.418 1.00 92.62 93 ARG A C 1
ATOM 744 O O . ARG A 1 93 ? -15.623 -0.332 8.312 1.00 92.62 93 ARG A O 1
ATOM 751 N N . ASP A 1 94 ? -13.823 -1.381 7.493 1.00 91.88 94 ASP A N 1
ATOM 752 C CA . ASP A 1 94 ? -13.649 -2.261 8.652 1.00 91.88 94 ASP A CA 1
ATOM 753 C C . ASP A 1 94 ? -13.354 -1.446 9.921 1.00 91.88 94 ASP A C 1
ATOM 755 O O . ASP A 1 94 ? -14.006 -1.655 10.941 1.00 91.88 94 ASP A O 1
ATOM 759 N N . LYS A 1 95 ? -12.469 -0.440 9.830 1.00 89.50 95 LYS A N 1
ATOM 760 C CA . LYS A 1 95 ? -12.213 0.510 10.929 1.00 89.50 95 LYS A CA 1
ATOM 761 C C . LYS A 1 95 ? -13.454 1.317 11.313 1.00 89.50 95 LYS A C 1
ATOM 763 O O . LYS A 1 95 ? -13.706 1.523 12.493 1.00 89.50 95 LYS A O 1
ATOM 768 N N . TYR A 1 96 ? -14.237 1.769 10.331 1.00 91.94 96 TYR A N 1
ATOM 769 C CA . TYR A 1 96 ? -15.509 2.447 10.589 1.00 91.94 96 TYR A CA 1
ATOM 770 C C . TYR A 1 96 ? -16.471 1.550 11.383 1.00 91.94 96 TYR A C 1
ATOM 772 O O . TYR A 1 96 ? -17.063 1.995 12.362 1.00 91.94 96 TYR A O 1
ATOM 780 N N . ASN A 1 97 ? -16.603 0.278 10.994 1.00 92.56 97 ASN A N 1
ATOM 781 C CA . ASN A 1 97 ? -17.476 -0.679 11.676 1.00 92.56 97 ASN A CA 1
ATOM 782 C C . ASN A 1 97 ? -17.004 -0.993 13.102 1.00 92.56 97 ASN A C 1
ATOM 784 O O . ASN A 1 97 ? -17.840 -1.164 13.986 1.00 92.56 97 ASN A O 1
ATOM 788 N N . GLU A 1 98 ? -15.689 -1.077 13.318 1.00 91.56 98 GLU A N 1
ATOM 789 C CA . GLU A 1 98 ? -15.079 -1.255 14.641 1.00 91.56 98 GLU A CA 1
ATOM 790 C C . GLU A 1 98 ? -15.417 -0.070 15.553 1.00 91.56 98 GLU A C 1
ATOM 792 O O . GLU A 1 98 ? -16.081 -0.259 16.565 1.00 91.56 98 GLU A O 1
ATOM 797 N N . ARG A 1 99 ? -15.147 1.164 15.112 1.00 91.00 99 ARG A N 1
ATOM 798 C CA . ARG A 1 99 ? -15.508 2.383 15.861 1.00 91.00 99 ARG A CA 1
ATOM 799 C C . ARG A 1 99 ? -17.002 2.511 16.125 1.00 91.00 99 ARG A C 1
ATOM 801 O O . ARG A 1 99 ? -17.418 2.949 17.190 1.00 91.00 99 ARG A O 1
ATOM 808 N N . ARG A 1 100 ? -17.826 2.137 15.145 1.00 93.06 100 ARG A N 1
ATOM 809 C CA . ARG A 1 100 ? -19.280 2.104 15.311 1.00 93.06 100 ARG A CA 1
ATOM 810 C C . ARG A 1 100 ? -19.685 1.140 16.421 1.00 93.06 100 ARG A C 1
ATOM 812 O O . ARG A 1 100 ? -20.570 1.474 17.198 1.00 93.06 100 ARG A O 1
ATOM 819 N N . ARG A 1 101 ? -19.059 -0.035 16.492 1.00 94.00 101 ARG A N 1
ATOM 820 C CA . ARG A 1 101 ? -19.309 -1.008 17.560 1.00 94.00 101 ARG A CA 1
ATOM 821 C C . ARG A 1 101 ? -18.866 -0.463 18.915 1.00 94.00 101 ARG A C 1
ATOM 823 O O . ARG A 1 101 ? -19.646 -0.559 19.854 1.00 94.00 101 ARG A O 1
ATOM 830 N N . ASP A 1 102 ? -17.685 0.145 18.987 1.00 92.75 102 ASP A N 1
ATOM 831 C CA . ASP A 1 102 ? -17.168 0.746 20.222 1.00 92.75 102 ASP A CA 1
ATOM 832 C C . ASP A 1 102 ? -18.109 1.847 20.732 1.00 92.75 102 ASP A C 1
ATOM 834 O O . ASP A 1 102 ? -18.460 1.872 21.906 1.00 92.75 102 ASP A O 1
ATOM 838 N N . PHE A 1 103 ? -18.592 2.715 19.836 1.00 94.19 103 PHE A N 1
ATOM 839 C CA . PHE A 1 103 ? -19.544 3.770 20.182 1.00 94.19 103 PHE A CA 1
ATOM 840 C C . PHE A 1 103 ? -20.883 3.213 20.682 1.00 94.19 103 PHE A C 1
ATOM 842 O O . PHE A 1 103 ? -21.401 3.696 21.683 1.00 94.19 103 PHE A O 1
ATOM 849 N N . ILE A 1 104 ? -21.440 2.202 20.003 1.00 95.31 104 ILE A N 1
ATOM 850 C CA . ILE A 1 104 ? -22.688 1.540 20.419 1.00 95.31 104 ILE A CA 1
ATOM 851 C C . ILE A 1 104 ? -22.518 0.912 21.808 1.00 95.31 104 ILE A C 1
ATOM 853 O O . ILE A 1 104 ? -23.368 1.116 22.667 1.00 95.31 104 ILE A O 1
ATOM 857 N N . SER A 1 105 ? -21.399 0.218 22.044 1.00 94.31 105 SER A N 1
ATOM 858 C CA . SER A 1 105 ? -21.100 -0.416 23.332 1.00 94.31 105 SER A CA 1
ATOM 859 C C . SER A 1 105 ? -20.875 0.592 24.459 1.00 94.31 105 SER A C 1
ATOM 861 O O . SER A 1 105 ? -21.200 0.290 25.595 1.00 94.31 105 SER A O 1
ATOM 863 N N . ALA A 1 106 ? -20.307 1.764 24.168 1.00 94.69 106 ALA A N 1
ATOM 864 C CA . ALA A 1 106 ? -20.036 2.795 25.171 1.00 94.69 106 ALA A CA 1
ATOM 865 C C . ALA A 1 106 ? -21.274 3.621 25.565 1.00 94.69 106 ALA A C 1
ATOM 867 O O . ALA A 1 106 ? -21.210 4.383 26.522 1.00 94.69 106 ALA A O 1
ATOM 868 N N . ASN A 1 107 ? -22.365 3.523 24.800 1.00 95.50 107 ASN A N 1
ATOM 869 C CA . ASN A 1 107 ? -23.618 4.243 25.050 1.00 95.50 107 ASN A CA 1
ATOM 870 C C . ASN A 1 107 ? -24.781 3.280 25.349 1.00 95.50 107 ASN A C 1
ATOM 872 O O . ASN A 1 107 ? -25.933 3.693 25.255 1.00 95.50 107 ASN A O 1
ATOM 876 N N . ASP A 1 108 ? -24.487 2.002 25.627 1.00 95.50 108 ASP A N 1
ATOM 877 C CA . ASP A 1 108 ? -25.476 0.949 25.903 1.00 95.50 108 ASP A CA 1
ATOM 878 C C . ASP A 1 108 ? -26.608 0.870 24.861 1.00 95.50 108 ASP A C 1
ATOM 880 O O . ASP A 1 108 ? -27.768 0.595 25.168 1.00 95.50 108 ASP A O 1
ATOM 884 N N . LEU A 1 109 ? -26.276 1.125 23.591 1.00 94.31 109 LEU A N 1
ATOM 885 C CA . LEU A 1 109 ? -27.248 1.120 22.502 1.00 94.31 109 LEU A CA 1
ATOM 886 C C . LEU A 1 109 ? -27.449 -0.297 21.963 1.00 94.31 109 LEU A C 1
ATOM 888 O O . LEU A 1 109 ? -26.498 -1.063 21.792 1.00 94.31 109 LEU A O 1
ATOM 892 N N . GLU A 1 110 ? -28.681 -0.626 21.579 1.00 93.38 110 GLU A N 1
ATOM 893 C CA . GLU A 1 110 ? -28.929 -1.851 20.823 1.00 93.38 110 GLU A CA 1
ATOM 894 C C . GLU A 1 110 ? -28.249 -1.790 19.446 1.00 93.38 110 GLU A C 1
ATOM 896 O O . GLU A 1 110 ? -28.237 -0.760 18.758 1.00 93.38 110 GLU A O 1
ATOM 901 N N . PHE A 1 111 ? -27.685 -2.918 19.005 1.00 91.31 111 PHE A N 1
ATOM 902 C CA . PHE A 1 111 ? -27.021 -3.011 17.707 1.00 91.31 111 PHE A CA 1
ATOM 903 C C . PHE A 1 111 ? -28.047 -2.992 16.558 1.00 91.31 111 PHE A C 1
ATOM 905 O O . PHE A 1 111 ? -28.426 -4.024 16.010 1.00 91.31 111 PHE A O 1
ATOM 912 N N . SER A 1 112 ? -28.487 -1.795 16.175 1.00 92.00 112 SER A N 1
ATOM 913 C CA . SER A 1 112 ? -29.410 -1.553 15.058 1.00 92.00 112 SER A CA 1
ATOM 914 C C . SER A 1 112 ? -28.668 -1.341 13.728 1.00 92.00 112 SER A C 1
ATOM 916 O O . SER A 1 112 ? -27.447 -1.177 13.701 1.00 92.00 112 SER A O 1
ATOM 918 N N . ALA A 1 113 ? -29.383 -1.322 12.597 1.00 87.19 113 ALA A N 1
ATOM 919 C CA . ALA A 1 113 ? -28.839 -0.947 11.286 1.00 87.19 113 ALA A CA 1
ATOM 920 C C . ALA A 1 113 ? -28.510 0.557 11.186 1.00 87.19 113 ALA A C 1
ATOM 922 O O . ALA A 1 113 ? -27.594 0.944 10.458 1.00 87.19 113 ALA A O 1
ATOM 923 N N . ALA A 1 114 ? -29.207 1.402 11.951 1.00 93.56 114 ALA A N 1
ATOM 924 C CA . ALA A 1 114 ? -29.027 2.852 11.966 1.00 93.56 114 ALA A CA 1
ATOM 925 C C . ALA A 1 114 ? -28.694 3.349 13.380 1.00 93.56 114 ALA A C 1
ATOM 927 O O . ALA A 1 114 ? -29.112 2.749 14.364 1.00 93.56 114 ALA A O 1
ATOM 928 N N . ILE A 1 115 ? -27.915 4.433 13.475 1.00 94.56 115 ILE A N 1
ATOM 929 C CA . ILE A 1 115 ? -27.688 5.124 14.753 1.00 94.56 115 ILE A CA 1
ATOM 930 C C . ILE A 1 115 ? -28.937 5.968 15.059 1.00 94.56 115 ILE A C 1
ATOM 932 O O . ILE A 1 115 ? -29.348 6.730 14.168 1.00 94.56 115 ILE A O 1
ATOM 936 N N . PRO A 1 116 ? -29.526 5.857 16.266 1.00 95.31 116 PRO A N 1
ATOM 937 C CA . PRO A 1 116 ? -30.699 6.637 16.645 1.00 95.31 116 PRO A CA 1
ATOM 938 C C . PRO A 1 116 ? -30.473 8.147 16.451 1.00 95.31 116 PRO A C 1
ATOM 940 O O . PRO A 1 116 ? -29.353 8.612 16.699 1.00 95.31 116 PRO A O 1
ATOM 943 N N . PRO A 1 117 ? -31.471 8.915 15.966 1.00 95.69 117 PRO A N 1
ATOM 944 C CA . PRO A 1 117 ? -31.325 10.339 15.639 1.00 95.69 117 PRO A CA 1
ATOM 945 C C . PRO A 1 117 ? -30.683 11.179 16.749 1.00 95.69 117 PRO A C 1
ATOM 947 O O . PRO A 1 117 ? -29.849 12.041 16.462 1.00 95.69 117 PRO A O 1
ATOM 950 N N . GLU A 1 118 ? -31.015 10.878 18.001 1.00 96.69 118 GLU A N 1
ATOM 951 C CA . GLU A 1 118 ? -30.502 11.519 19.208 1.00 96.69 118 GLU A CA 1
ATOM 952 C C . GLU A 1 118 ? -28.976 11.378 19.360 1.00 96.69 118 GLU A C 1
ATOM 954 O O . GLU A 1 118 ? -28.307 12.339 19.735 1.00 96.69 118 GLU A O 1
ATOM 959 N N . HIS A 1 119 ? -28.395 10.246 18.950 1.00 95.88 119 HIS A N 1
ATOM 960 C CA . HIS A 1 119 ? -26.960 9.963 19.079 1.00 95.88 119 HIS A CA 1
ATOM 961 C C . HIS A 1 119 ? -26.152 10.264 17.808 1.00 95.88 119 HIS A C 1
ATOM 963 O O . HIS A 1 119 ? -24.922 10.170 17.813 1.00 95.88 119 HIS A O 1
ATOM 969 N N . GLN A 1 120 ? -26.788 10.654 16.697 1.00 94.69 120 GLN A N 1
ATOM 970 C CA . GLN A 1 120 ? -26.079 10.898 15.430 1.00 94.69 120 GLN A CA 1
ATOM 971 C C . GLN A 1 120 ? -25.058 12.037 15.527 1.00 94.69 120 GLN A C 1
ATOM 973 O O . GLN A 1 120 ? -23.999 11.978 14.893 1.00 94.69 120 GLN A O 1
ATOM 978 N N . LYS A 1 121 ? -25.356 13.080 16.310 1.00 95.06 121 LYS A N 1
ATOM 979 C CA . LYS A 1 121 ? -24.453 14.224 16.499 1.00 95.06 121 LYS A CA 1
ATOM 980 C C . LYS A 1 121 ? -23.201 13.817 17.277 1.00 95.06 121 LYS A C 1
ATOM 982 O O . LYS A 1 121 ? -22.096 14.185 16.867 1.00 95.06 121 LYS A O 1
ATOM 987 N N . ASP A 1 122 ? -23.370 13.015 18.322 1.00 94.50 122 ASP A N 1
ATOM 988 C CA . ASP A 1 122 ? -22.272 12.510 19.147 1.00 94.50 122 ASP A CA 1
ATOM 989 C C . ASP A 1 122 ? -21.440 11.487 18.390 1.00 94.50 122 ASP A C 1
ATOM 991 O O . ASP A 1 122 ? -20.215 11.598 18.358 1.00 94.50 122 ASP A O 1
ATOM 995 N N . PHE A 1 123 ? -22.090 10.589 17.648 1.00 92.75 123 PHE A N 1
ATOM 996 C CA . PHE A 1 123 ? -21.403 9.669 16.753 1.00 92.75 123 PHE A CA 1
ATOM 997 C C . PHE A 1 123 ? -20.587 10.426 15.698 1.00 92.75 123 PHE A C 1
ATOM 999 O O . PHE A 1 123 ? -19.415 10.128 15.473 1.00 92.75 123 PHE A O 1
ATOM 1006 N N . LYS A 1 124 ? -21.150 11.477 15.087 1.00 91.75 124 LYS A N 1
ATOM 1007 C CA . LYS A 1 124 ? -20.423 12.320 14.126 1.00 91.75 124 LYS A CA 1
ATOM 1008 C C . LYS A 1 124 ? -19.243 13.046 14.774 1.00 91.75 124 LYS A C 1
ATOM 1010 O O . LYS A 1 124 ? -18.220 13.216 14.114 1.00 91.75 124 LYS A O 1
ATOM 1015 N N . ARG A 1 125 ? -19.353 13.472 16.037 1.00 90.88 125 ARG A N 1
ATOM 1016 C CA . ARG A 1 125 ? -18.243 14.078 16.793 1.00 90.88 125 ARG A CA 1
ATOM 1017 C C . ARG A 1 125 ? -17.152 13.049 17.097 1.00 90.88 125 ARG A C 1
ATOM 1019 O O . ARG A 1 125 ? -15.985 13.341 16.848 1.00 90.88 125 ARG A O 1
ATOM 1026 N N . HIS A 1 126 ? -17.540 11.851 17.529 1.00 87.81 126 HIS A N 1
ATOM 1027 C CA . HIS A 1 126 ? -16.647 10.717 17.763 1.00 87.81 126 HIS A CA 1
ATOM 1028 C C . HIS A 1 126 ? -15.892 10.327 16.480 1.00 87.81 126 HIS A C 1
ATOM 1030 O O . HIS A 1 126 ? -14.684 10.120 16.500 1.00 87.81 126 HIS A O 1
ATOM 1036 N N . MET A 1 127 ? -16.576 10.353 15.331 1.00 88.38 127 MET A N 1
ATOM 1037 C CA . MET A 1 127 ? -15.987 10.068 14.018 1.00 88.38 127 MET A CA 1
ATOM 1038 C C . MET A 1 127 ? -15.133 11.209 13.439 1.00 88.38 127 MET A C 1
ATOM 1040 O O . MET A 1 127 ? -14.252 10.937 12.627 1.00 88.38 127 MET A O 1
ATOM 1044 N N . LYS A 1 128 ? -15.394 12.478 13.800 1.00 79.19 128 LYS A N 1
ATOM 1045 C CA . LYS A 1 128 ? -14.654 13.662 13.310 1.00 79.19 128 LYS A CA 1
ATOM 1046 C C . LYS A 1 128 ? -13.278 13.835 13.948 1.00 79.19 128 LYS A C 1
ATOM 1048 O O . LYS A 1 128 ? -12.441 14.507 13.354 1.00 79.19 128 LYS A O 1
ATOM 1053 N N . PHE A 1 129 ? -13.068 13.285 15.142 1.00 60.59 129 PHE A N 1
ATOM 1054 C CA . PHE A 1 129 ? -11.779 13.377 15.834 1.00 60.59 129 PHE A CA 1
ATOM 1055 C C . PHE A 1 129 ? -10.673 12.630 15.076 1.00 60.59 129 PHE A C 1
ATOM 1057 O O . PHE A 1 129 ? -9.507 13.005 15.107 1.00 60.59 129 PHE A O 1
ATOM 1064 N N . ASP A 1 130 ? -11.076 11.621 14.312 1.00 59.62 130 ASP A N 1
ATOM 1065 C CA . ASP A 1 130 ? -10.221 10.846 13.441 1.00 59.62 130 ASP A CA 1
ATOM 1066 C C . ASP A 1 130 ? -10.378 11.357 11.994 1.00 59.62 130 ASP A C 1
ATOM 1068 O O . ASP A 1 130 ? -11.489 11.549 11.497 1.00 59.62 130 ASP A O 1
ATOM 1072 N N . SER A 1 131 ? -9.267 11.526 11.262 1.00 63.38 131 SER A N 1
ATOM 1073 C CA . SER A 1 131 ? -9.193 11.881 9.820 1.00 63.38 131 SER A CA 1
ATOM 1074 C C . SER A 1 131 ? -9.812 10.809 8.876 1.00 63.38 131 SER A C 1
ATOM 1076 O O . SER A 1 131 ? -9.385 10.572 7.745 1.00 63.38 131 SER A O 1
ATOM 1078 N N . TYR A 1 132 ? -10.792 10.063 9.384 1.00 61.19 132 TYR A N 1
ATOM 1079 C CA . TYR A 1 132 ? -11.353 8.820 8.874 1.00 61.19 132 TYR A CA 1
ATOM 1080 C C . TYR A 1 132 ? -12.876 8.889 8.676 1.00 61.19 132 TYR A C 1
ATOM 1082 O O . TYR A 1 132 ? -13.434 7.957 8.105 1.00 61.19 132 TYR A O 1
ATOM 1090 N N . GLY A 1 133 ? -13.552 9.957 9.118 1.00 62.88 133 GLY A N 1
ATOM 1091 C CA . GLY A 1 133 ? -15.021 10.028 9.148 1.00 62.88 133 GLY A CA 1
ATOM 1092 C C . GLY A 1 133 ? -15.737 10.144 7.794 1.00 62.88 133 GLY A C 1
ATOM 1093 O O . GLY A 1 133 ? -16.959 10.034 7.749 1.00 62.88 133 GLY A O 1
ATOM 1094 N N . GLY A 1 134 ? -15.014 10.368 6.695 1.00 81.81 134 GLY A N 1
ATOM 1095 C CA . GLY A 1 134 ? -15.589 10.498 5.354 1.00 81.81 134 GLY A CA 1
ATOM 1096 C C . GLY A 1 134 ? -15.378 9.260 4.484 1.00 81.81 134 GLY A C 1
ATOM 1097 O O . GLY A 1 134 ? -14.376 8.554 4.617 1.00 81.81 134 GLY A O 1
ATOM 1098 N N . MET A 1 135 ? -16.297 9.037 3.538 1.00 89.38 135 MET A N 1
ATOM 1099 C CA . MET A 1 135 ? -16.053 8.124 2.421 1.00 89.38 135 MET A CA 1
ATOM 1100 C C . MET A 1 135 ? -14.773 8.578 1.698 1.00 89.38 135 MET A C 1
ATOM 1102 O O . MET A 1 135 ? -14.674 9.752 1.337 1.00 89.38 135 MET A O 1
ATOM 1106 N N . PRO A 1 136 ? -13.771 7.699 1.520 1.00 91.81 136 PRO A N 1
ATOM 1107 C CA . PRO A 1 136 ? -12.522 8.091 0.886 1.00 91.81 136 PRO A CA 1
ATOM 1108 C C . PRO A 1 136 ? -12.774 8.497 -0.570 1.00 91.81 136 PRO A C 1
ATOM 1110 O O . PRO A 1 136 ? -13.199 7.679 -1.383 1.00 91.81 136 PRO A O 1
ATOM 1113 N N . ASP A 1 137 ? -12.483 9.755 -0.897 1.00 93.50 137 ASP A N 1
ATOM 1114 C CA . ASP A 1 137 ? -12.481 10.247 -2.274 1.00 93.50 137 ASP A CA 1
ATOM 1115 C C . ASP A 1 137 ? -11.133 9.926 -2.935 1.00 93.50 137 ASP A C 1
ATOM 1117 O O . ASP A 1 137 ? -10.064 10.228 -2.389 1.00 93.50 137 ASP A O 1
ATOM 1121 N N . ALA A 1 138 ? -11.179 9.318 -4.121 1.00 94.81 138 ALA A N 1
ATOM 1122 C CA . ALA A 1 138 ? -9.999 9.020 -4.923 1.00 94.81 138 ALA A CA 1
ATOM 1123 C C . ALA A 1 138 ? -9.245 10.299 -5.319 1.00 94.81 138 ALA A C 1
ATOM 1125 O O . ALA A 1 138 ? -8.013 10.291 -5.355 1.00 94.81 138 ALA A O 1
ATOM 1126 N N . ARG A 1 139 ? -9.951 11.419 -5.546 1.00 93.94 139 ARG A N 1
ATOM 1127 C CA . ARG A 1 139 ? -9.319 12.703 -5.904 1.00 93.94 139 ARG A CA 1
ATOM 1128 C C . ARG A 1 139 ? -8.443 13.229 -4.771 1.00 93.94 139 ARG A C 1
ATOM 1130 O O . ARG A 1 139 ? -7.301 13.613 -5.015 1.00 93.94 139 ARG A O 1
ATOM 1137 N N . ALA A 1 140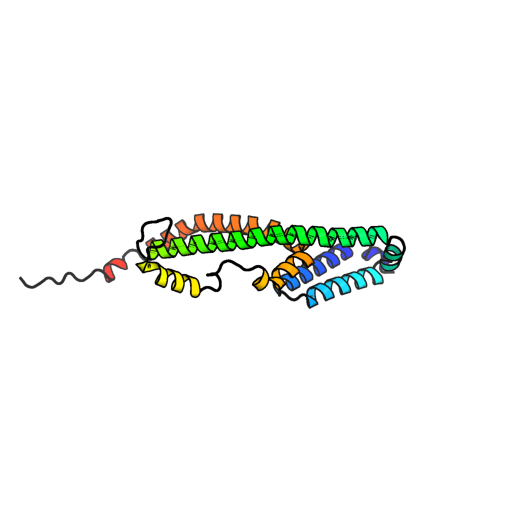 ? -8.935 13.148 -3.535 1.00 92.31 140 ALA A N 1
ATOM 1138 C CA . ALA A 1 140 ? -8.182 13.515 -2.337 1.00 92.31 140 ALA A CA 1
ATOM 1139 C C . ALA A 1 140 ? -6.964 12.602 -2.082 1.00 92.31 140 ALA A C 1
ATOM 1141 O O . ALA A 1 140 ? -6.055 12.976 -1.348 1.00 92.31 140 ALA A O 1
ATOM 1142 N N . HIS A 1 141 ? -6.916 11.419 -2.706 1.00 93.00 141 HIS A N 1
ATOM 1143 C CA . HIS A 1 141 ? -5.845 10.430 -2.548 1.00 93.00 141 HIS A CA 1
ATOM 1144 C C . HIS A 1 141 ? -5.024 10.208 -3.830 1.00 93.00 141 HIS A C 1
ATOM 1146 O O . HIS A 1 141 ? -4.335 9.192 -3.947 1.00 93.00 141 HIS A O 1
ATOM 1152 N N . LYS A 1 142 ? -5.046 11.154 -4.783 1.00 94.69 142 LYS A N 1
ATOM 1153 C CA . LYS A 1 142 ? -4.348 11.030 -6.077 1.00 94.69 142 LYS A CA 1
ATOM 1154 C C . LYS A 1 142 ? -2.868 10.667 -5.927 1.00 94.69 142 LYS A C 1
ATOM 1156 O O . LYS A 1 142 ? -2.407 9.763 -6.615 1.00 94.69 142 LYS A O 1
ATOM 1161 N N . SER A 1 143 ? -2.146 11.330 -5.018 1.00 90.69 143 SER A N 1
ATOM 1162 C CA . SER A 1 143 ? -0.717 11.060 -4.779 1.00 90.69 143 SER A CA 1
ATOM 1163 C C . SER A 1 143 ? -0.474 9.589 -4.423 1.00 90.69 143 SER A C 1
ATOM 1165 O O . SER A 1 143 ? 0.313 8.905 -5.067 1.00 90.69 143 SER A O 1
ATOM 1167 N N . ARG A 1 144 ? -1.258 9.051 -3.483 1.00 90.62 144 ARG A N 1
ATOM 1168 C CA . ARG A 1 144 ? -1.172 7.650 -3.056 1.00 90.62 144 ARG A CA 1
ATOM 1169 C C . ARG A 1 144 ? -1.481 6.665 -4.185 1.00 90.62 144 ARG A C 1
ATOM 1171 O O . ARG A 1 144 ? -0.790 5.658 -4.312 1.00 90.62 144 ARG A O 1
ATOM 1178 N N . ILE A 1 145 ? -2.504 6.946 -4.994 1.00 94.56 145 ILE A N 1
ATOM 1179 C CA . ILE A 1 145 ? -2.866 6.095 -6.137 1.00 94.56 145 ILE A CA 1
ATOM 1180 C C . ILE A 1 145 ? -1.733 6.091 -7.169 1.00 94.56 145 ILE A C 1
ATOM 1182 O O . ILE A 1 145 ? -1.333 5.019 -7.619 1.00 94.56 145 ILE A O 1
ATOM 1186 N N . LEU A 1 146 ? -1.162 7.259 -7.484 1.00 94.00 146 LEU A N 1
ATOM 1187 C CA . LEU A 1 146 ? -0.007 7.363 -8.380 1.00 94.00 146 LEU A CA 1
ATOM 1188 C C . LEU A 1 146 ? 1.199 6.589 -7.838 1.00 94.00 146 LEU A C 1
ATOM 1190 O O . LEU A 1 146 ? 1.834 5.856 -8.590 1.00 94.00 146 LEU A O 1
ATOM 1194 N N . THR A 1 147 ? 1.469 6.659 -6.534 1.00 89.50 147 THR A N 1
ATOM 1195 C CA . THR A 1 147 ? 2.516 5.848 -5.897 1.00 89.50 147 THR A CA 1
ATOM 1196 C C . THR A 1 147 ? 2.255 4.351 -6.078 1.00 89.50 147 THR A C 1
ATOM 1198 O O . THR A 1 147 ? 3.179 3.609 -6.407 1.00 89.50 147 THR A O 1
ATOM 1201 N N . TRP A 1 148 ? 1.013 3.877 -5.937 1.00 91.75 148 TRP A N 1
ATOM 1202 C CA . TRP A 1 148 ? 0.695 2.465 -6.185 1.00 91.75 148 TRP A CA 1
ATOM 1203 C C . TRP A 1 148 ? 0.842 2.053 -7.644 1.00 91.75 148 TRP A C 1
ATOM 1205 O O . TRP A 1 148 ? 1.214 0.911 -7.882 1.00 91.75 148 TRP A O 1
ATOM 1215 N N . MET A 1 149 ? 0.564 2.946 -8.595 1.00 93.81 149 MET A N 1
ATOM 1216 C CA . MET A 1 149 ? 0.781 2.678 -10.020 1.00 93.81 149 MET A CA 1
ATOM 1217 C C . MET A 1 149 ? 2.275 2.592 -10.344 1.00 93.81 149 MET A C 1
ATOM 1219 O O . MET A 1 149 ? 2.705 1.665 -11.027 1.00 93.81 149 MET A O 1
ATOM 1223 N N . THR A 1 150 ? 3.069 3.534 -9.833 1.00 91.19 150 THR A N 1
ATOM 1224 C CA . THR A 1 150 ? 4.504 3.633 -10.130 1.00 91.19 150 THR A CA 1
ATOM 1225 C C . THR A 1 150 ? 5.316 2.549 -9.434 1.00 91.19 150 THR A C 1
ATOM 1227 O O . THR A 1 150 ? 6.236 2.011 -10.037 1.00 91.19 150 THR A O 1
ATOM 1230 N N . TYR A 1 151 ? 4.971 2.196 -8.194 1.00 88.81 151 TYR A N 1
ATOM 1231 C CA . TYR A 1 151 ? 5.723 1.251 -7.359 1.00 88.81 151 TYR A CA 1
ATOM 1232 C C . TYR A 1 151 ? 4.937 -0.038 -7.100 1.00 88.81 151 TYR A C 1
ATOM 1234 O O . TYR A 1 151 ? 5.027 -0.647 -6.028 1.00 88.81 151 TYR A O 1
ATOM 1242 N N . TRP A 1 152 ? 4.134 -0.458 -8.080 1.00 93.81 152 TRP A N 1
ATOM 1243 C CA . TRP A 1 152 ? 3.229 -1.594 -7.942 1.00 93.81 152 TRP A CA 1
ATOM 1244 C C . TRP A 1 152 ? 3.919 -2.919 -7.572 1.00 93.81 152 TRP A C 1
ATOM 1246 O O . TRP A 1 152 ? 3.370 -3.601 -6.704 1.00 93.81 152 TRP A O 1
ATOM 1256 N N . PRO A 1 153 ? 5.112 -3.294 -8.099 1.00 92.19 153 PRO A N 1
ATOM 1257 C CA . PRO A 1 153 ? 5.696 -4.596 -7.776 1.00 92.19 153 PRO A CA 1
ATOM 1258 C C . PRO A 1 153 ? 6.072 -4.680 -6.295 1.00 92.19 153 PRO A C 1
ATOM 1260 O O . PRO A 1 153 ? 5.738 -5.649 -5.615 1.00 92.19 153 PRO A O 1
ATOM 1263 N N . TRP A 1 154 ? 6.679 -3.615 -5.763 1.00 87.25 154 TRP A N 1
ATOM 1264 C CA . TRP A 1 154 ? 7.021 -3.515 -4.344 1.00 87.25 154 TRP A CA 1
ATOM 1265 C C . TRP A 1 154 ? 5.772 -3.435 -3.468 1.00 87.25 154 TRP A C 1
ATOM 1267 O O . TRP A 1 154 ? 5.680 -4.132 -2.459 1.00 87.25 154 TRP A O 1
ATOM 1277 N N . SER A 1 155 ? 4.773 -2.644 -3.871 1.00 84.88 155 SER A N 1
ATOM 1278 C CA . SER A 1 155 ? 3.493 -2.560 -3.159 1.00 84.88 155 SER A CA 1
ATOM 1279 C C . SER A 1 155 ? 2.791 -3.921 -3.070 1.00 84.88 155 SER A C 1
ATOM 1281 O O . SER A 1 155 ? 2.207 -4.253 -2.034 1.00 84.88 155 SER A O 1
ATOM 1283 N N . MET A 1 156 ? 2.864 -4.722 -4.134 1.00 91.06 156 MET A N 1
ATOM 1284 C CA . MET A 1 156 ? 2.318 -6.074 -4.200 1.00 91.06 156 MET A CA 1
ATOM 1285 C C . MET A 1 156 ? 3.046 -7.034 -3.274 1.00 91.06 156 MET A C 1
ATOM 1287 O O . MET A 1 156 ? 2.389 -7.656 -2.439 1.00 91.06 156 MET A O 1
ATOM 1291 N N . VAL A 1 157 ? 4.377 -7.090 -3.343 1.00 89.00 157 VAL A N 1
ATOM 1292 C CA . VAL A 1 157 ? 5.189 -7.909 -2.431 1.00 89.00 157 VAL A CA 1
ATOM 1293 C C . VAL A 1 157 ? 4.894 -7.546 -0.975 1.00 89.00 157 VAL A C 1
ATOM 1295 O O . VAL A 1 157 ? 4.598 -8.422 -0.164 1.00 89.00 157 VAL A O 1
ATOM 1298 N N . TRP A 1 158 ? 4.872 -6.251 -0.649 1.00 86.69 158 TRP A N 1
ATOM 1299 C CA . TRP A 1 158 ? 4.568 -5.803 0.706 1.00 86.69 158 TRP A CA 1
ATOM 1300 C C . TRP A 1 158 ? 3.155 -6.181 1.148 1.00 86.69 158 TRP A C 1
ATOM 1302 O O . TRP A 1 158 ? 2.964 -6.608 2.280 1.00 86.69 158 TRP A O 1
ATOM 1312 N N . THR A 1 159 ? 2.155 -6.067 0.272 1.00 89.62 159 THR A N 1
ATOM 1313 C CA . THR A 1 159 ? 0.770 -6.450 0.600 1.00 89.62 159 THR A CA 1
ATOM 1314 C C . THR A 1 159 ? 0.662 -7.954 0.865 1.00 89.62 159 THR A C 1
ATOM 1316 O O . THR A 1 159 ? 0.054 -8.354 1.857 1.00 89.62 159 THR A O 1
ATOM 1319 N N . LEU A 1 160 ? 1.315 -8.776 0.037 1.00 89.12 160 LEU A N 1
ATOM 1320 C CA . LEU A 1 160 ? 1.356 -10.233 0.193 1.00 89.12 160 LEU A CA 1
ATOM 1321 C C . LEU A 1 160 ? 2.021 -10.675 1.502 1.00 89.12 160 LEU A C 1
ATOM 1323 O O . LEU A 1 160 ? 1.631 -11.696 2.055 1.00 89.12 160 LEU A O 1
ATOM 1327 N N . ILE A 1 161 ? 2.991 -9.914 2.011 1.00 89.94 161 ILE A N 1
ATOM 1328 C CA . ILE A 1 161 ? 3.692 -10.212 3.267 1.00 89.94 161 ILE A CA 1
ATOM 1329 C C . ILE A 1 161 ? 2.936 -9.641 4.478 1.00 89.94 161 ILE A C 1
ATOM 1331 O O . ILE A 1 161 ? 2.649 -10.344 5.448 1.00 89.94 161 ILE A O 1
ATOM 1335 N N . ASN A 1 162 ? 2.586 -8.358 4.429 1.00 90.12 162 ASN A N 1
ATOM 1336 C CA . ASN A 1 162 ? 2.044 -7.601 5.555 1.00 90.12 162 ASN A CA 1
ATOM 1337 C C . ASN A 1 162 ? 0.647 -8.074 5.971 1.00 90.12 162 ASN A C 1
ATOM 1339 O O . ASN A 1 162 ? 0.347 -8.124 7.164 1.00 90.12 162 ASN A O 1
ATOM 1343 N N . ASP A 1 163 ? -0.216 -8.428 5.017 1.00 88.50 163 ASP A N 1
ATOM 1344 C CA . ASP A 1 163 ? -1.596 -8.805 5.332 1.00 88.50 163 ASP A CA 1
ATOM 1345 C C . ASP A 1 163 ? -1.676 -10.145 6.097 1.00 88.50 163 ASP A C 1
ATOM 1347 O O . ASP A 1 163 ? -2.337 -10.185 7.147 1.00 88.50 163 ASP A O 1
ATOM 1351 N N . PRO A 1 164 ? -0.972 -11.223 5.683 1.00 90.62 164 PRO A N 1
ATOM 1352 C CA . PRO A 1 164 ? -0.854 -12.445 6.479 1.00 90.62 164 PRO A CA 1
ATOM 1353 C C . PRO A 1 164 ? -0.218 -12.209 7.846 1.00 90.62 164 PRO A C 1
ATOM 1355 O O . PRO A 1 164 ? -0.757 -12.686 8.848 1.00 90.62 164 PRO A O 1
ATOM 1358 N N . ILE A 1 165 ? 0.865 -11.426 7.910 1.00 93.12 165 ILE A N 1
ATOM 1359 C CA . ILE A 1 165 ? 1.545 -11.102 9.171 1.00 93.12 165 ILE A CA 1
ATOM 1360 C C . ILE A 1 165 ? 0.582 -10.392 10.128 1.00 93.12 165 ILE A C 1
ATOM 1362 O O . ILE A 1 165 ? 0.391 -10.837 11.257 1.00 93.12 165 ILE A O 1
ATOM 1366 N N . LYS A 1 166 ? -0.122 -9.347 9.682 1.00 90.06 166 LYS A N 1
ATOM 1367 C CA . LYS A 1 166 ? -1.121 -8.640 10.504 1.00 90.06 166 LYS A CA 1
ATOM 1368 C C . LYS A 1 166 ? -2.261 -9.542 10.950 1.00 90.06 166 LYS A C 1
ATOM 1370 O O . LYS A 1 166 ? -2.805 -9.359 12.040 1.00 90.06 166 LYS A O 1
ATOM 1375 N N . LYS A 1 167 ? -2.689 -10.485 10.110 1.00 89.19 167 LYS A N 1
ATOM 1376 C CA . LYS A 1 167 ? -3.721 -11.460 10.485 1.00 89.19 167 LYS A CA 1
ATOM 1377 C C . LYS A 1 167 ? -3.205 -12.413 11.565 1.00 89.19 167 LYS A C 1
ATOM 1379 O O . LYS A 1 167 ? -3.930 -12.659 12.528 1.00 89.19 167 LYS A O 1
ATOM 1384 N N . LEU A 1 168 ? -1.965 -12.882 11.439 1.00 92.31 168 LEU A N 1
ATOM 1385 C CA . LEU A 1 168 ? -1.301 -13.729 12.425 1.00 92.31 168 LEU A CA 1
ATOM 1386 C C . LEU A 1 168 ? -1.126 -12.999 13.762 1.00 92.31 168 LEU A C 1
ATOM 1388 O O . LEU A 1 168 ? -1.580 -13.501 14.785 1.00 92.31 168 LEU A O 1
ATOM 1392 N N . PHE A 1 169 ? -0.579 -11.783 13.757 1.00 95.44 169 PHE A N 1
ATOM 1393 C CA . PHE A 1 169 ? -0.414 -10.986 14.975 1.00 95.44 169 PHE A CA 1
ATOM 1394 C C . PHE A 1 169 ? -1.746 -10.668 15.650 1.00 95.44 169 PHE A C 1
ATOM 1396 O O . PHE A 1 169 ? -1.851 -10.817 16.860 1.00 95.44 169 PHE A O 1
ATOM 1403 N N . ARG A 1 170 ? -2.797 -10.311 14.896 1.00 91.94 170 ARG A N 1
ATOM 1404 C CA . ARG A 1 170 ? -4.139 -10.122 15.479 1.00 91.94 170 ARG A CA 1
ATOM 1405 C C . ARG A 1 170 ? -4.687 -11.408 16.095 1.00 91.94 170 ARG A C 1
ATOM 1407 O O . ARG A 1 170 ? -5.359 -11.346 17.119 1.00 91.94 170 ARG A O 1
ATOM 1414 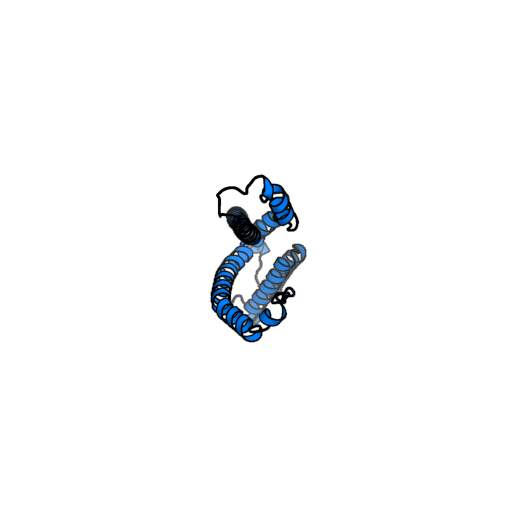N N . MET A 1 171 ? -4.422 -12.564 15.488 1.00 91.62 171 MET A N 1
ATOM 1415 C CA . MET A 1 171 ? -4.820 -13.855 16.051 1.00 91.62 171 MET A CA 1
ATOM 1416 C C . MET A 1 171 ? -4.081 -14.145 17.360 1.00 91.62 171 MET A C 1
ATOM 1418 O O . MET A 1 171 ? -4.724 -14.522 18.338 1.00 91.62 171 MET A O 1
ATOM 1422 N N . ILE A 1 172 ? -2.761 -13.945 17.383 1.00 95.19 172 ILE A N 1
ATOM 1423 C CA . ILE A 1 172 ? -1.927 -14.113 18.579 1.00 95.19 172 ILE A CA 1
ATOM 1424 C C . ILE A 1 172 ? -2.398 -13.153 19.673 1.00 95.19 172 ILE A C 1
ATOM 1426 O O . ILE A 1 172 ? -2.715 -13.593 20.773 1.00 95.19 172 ILE A O 1
ATOM 1430 N N . TYR A 1 173 ? -2.541 -11.869 19.345 1.00 95.50 173 TYR A N 1
ATOM 1431 C CA . TYR A 1 173 ? -2.990 -10.837 20.273 1.00 95.50 173 TYR A CA 1
ATOM 1432 C C . TYR A 1 173 ? -4.339 -11.183 20.906 1.00 95.50 173 TYR A C 1
ATOM 1434 O O . TYR A 1 173 ? -4.440 -11.183 22.121 1.00 95.50 173 TYR A O 1
ATOM 1442 N N . ARG A 1 174 ? -5.353 -11.589 20.128 1.00 91.50 174 ARG A N 1
ATOM 1443 C CA . ARG A 1 174 ? -6.665 -11.983 20.682 1.00 91.50 174 ARG A CA 1
ATOM 1444 C C . ARG A 1 174 ? -6.599 -13.189 21.622 1.00 91.50 174 ARG A C 1
ATOM 1446 O O . ARG A 1 174 ? -7.432 -13.308 22.515 1.00 91.50 174 ARG A O 1
ATOM 1453 N N . ARG A 1 175 ? -5.651 -14.110 21.412 1.00 93.25 175 ARG A N 1
ATOM 1454 C CA . ARG A 1 175 ? -5.432 -15.238 22.333 1.00 93.25 175 ARG A CA 1
ATOM 1455 C C . ARG A 1 175 ? -4.770 -14.771 23.625 1.00 93.25 175 ARG A C 1
ATOM 1457 O O . ARG A 1 175 ? -5.177 -15.211 24.693 1.00 93.25 175 ARG A O 1
ATOM 1464 N N . LEU A 1 176 ? -3.785 -13.881 23.512 1.00 96.44 176 LEU A N 1
ATOM 1465 C CA . LEU A 1 176 ? -3.070 -13.316 24.656 1.00 96.44 176 LEU A CA 1
ATOM 1466 C C . LEU A 1 176 ? -3.921 -12.326 25.452 1.00 96.44 176 LEU A C 1
ATOM 1468 O O . LEU A 1 176 ? -3.768 -12.265 26.662 1.00 96.44 176 LEU A O 1
ATOM 1472 N N . GLN A 1 177 ? -4.849 -11.617 24.810 1.00 96.25 177 GLN A N 1
ATOM 1473 C CA . GLN A 1 177 ? -5.713 -10.626 25.447 1.00 96.25 177 GLN A CA 1
ATOM 1474 C C . GLN A 1 177 ? -6.431 -11.213 26.664 1.00 96.25 177 GLN A C 1
ATOM 1476 O O . GLN A 1 177 ? -6.329 -10.655 27.740 1.00 96.25 177 GLN A O 1
ATOM 1481 N N . ARG A 1 178 ? -7.000 -12.420 26.554 1.00 91.44 178 ARG A N 1
ATOM 1482 C CA . ARG A 1 178 ? -7.638 -13.100 27.698 1.00 91.44 178 ARG A CA 1
ATOM 1483 C C . ARG A 1 178 ? -6.684 -13.380 28.857 1.00 91.44 178 ARG A C 1
ATOM 1485 O O . ARG A 1 178 ? -7.115 -13.467 29.998 1.00 91.44 178 ARG A O 1
ATOM 1492 N N . VAL A 1 179 ? -5.410 -13.631 28.558 1.00 96.38 179 VAL A N 1
ATOM 1493 C CA . VAL A 1 179 ? -4.390 -13.852 29.588 1.00 96.38 179 VAL A CA 1
ATOM 1494 C C . VAL A 1 179 ? -4.067 -12.527 30.267 1.00 96.38 179 VAL A C 1
ATOM 1496 O O . VAL A 1 179 ? -3.995 -12.487 31.488 1.00 96.38 179 VAL A O 1
ATOM 1499 N N . TYR A 1 180 ? -3.925 -11.451 29.492 1.00 97.31 180 TYR A N 1
ATOM 1500 C CA . TYR A 1 180 ? -3.705 -10.112 30.031 1.00 97.31 180 TYR A CA 1
ATOM 1501 C C . TYR A 1 180 ? -4.889 -9.625 30.866 1.00 97.31 180 TYR A C 1
ATOM 1503 O O . TYR A 1 180 ? -4.663 -9.184 31.985 1.00 97.31 180 TYR A O 1
ATOM 1511 N N . ASP A 1 181 ? -6.121 -9.805 30.389 1.00 95.81 181 ASP A N 1
ATOM 1512 C CA . ASP A 1 181 ? -7.341 -9.435 31.113 1.00 95.81 181 ASP A CA 1
ATOM 1513 C C . ASP A 1 181 ? -7.403 -10.157 32.469 1.00 95.81 181 ASP A C 1
ATOM 1515 O O . ASP A 1 181 ? -7.590 -9.516 33.494 1.00 95.81 181 ASP A O 1
ATOM 1519 N N . LYS A 1 182 ? -7.099 -11.464 32.512 1.00 96.12 182 LYS A N 1
ATOM 1520 C CA . LYS A 1 182 ? -7.033 -12.230 33.771 1.00 96.12 182 LYS A CA 1
ATOM 1521 C C . LYS A 1 182 ? -5.951 -11.747 34.732 1.00 96.12 182 LYS A C 1
ATOM 1523 O O . LYS A 1 182 ? -6.150 -11.778 35.942 1.00 96.12 182 LYS A O 1
ATOM 1528 N N . ILE A 1 183 ? -4.784 -11.364 34.213 1.00 97.31 183 ILE A N 1
ATOM 1529 C CA . ILE A 1 183 ? -3.713 -10.810 35.049 1.00 97.31 183 ILE A CA 1
ATOM 1530 C C . ILE A 1 183 ? -4.167 -9.465 35.621 1.00 97.31 183 ILE A C 1
ATOM 1532 O O . ILE A 1 183 ? -3.987 -9.232 36.811 1.00 97.31 183 ILE A O 1
ATOM 1536 N N . SER A 1 184 ? -4.787 -8.608 34.806 1.00 96.56 184 SER A N 1
ATOM 1537 C CA . SER A 1 184 ? -5.350 -7.337 35.261 1.00 96.56 184 SER A CA 1
ATOM 1538 C C . SER A 1 184 ? -6.434 -7.546 36.319 1.00 96.56 184 SER A C 1
ATOM 1540 O O . SER A 1 184 ? -6.314 -6.979 37.397 1.00 96.56 184 SER A O 1
ATOM 1542 N N . GLU A 1 185 ? -7.418 -8.413 36.079 1.00 96.00 185 GLU A N 1
ATOM 1543 C CA . GLU A 1 185 ? -8.452 -8.771 37.064 1.00 96.00 185 GLU A CA 1
ATOM 1544 C C . GLU A 1 185 ? -7.835 -9.282 38.373 1.00 96.00 185 GLU A C 1
ATOM 1546 O O . GLU A 1 185 ? -8.231 -8.863 39.453 1.00 96.00 185 GLU A O 1
ATOM 1551 N N . SER A 1 186 ? -6.813 -10.140 38.295 1.00 96.56 186 SER A N 1
ATOM 1552 C CA . SER A 1 186 ? -6.149 -10.688 39.483 1.00 96.56 186 SER A CA 1
ATOM 1553 C C . SER A 1 186 ? -5.328 -9.663 40.265 1.00 96.56 186 SER A C 1
ATOM 1555 O O . SER A 1 186 ? -5.150 -9.840 41.465 1.00 96.56 186 SER A O 1
ATOM 1557 N N . VAL A 1 187 ? -4.750 -8.657 39.606 1.00 97.19 187 VAL A N 1
ATOM 1558 C CA . VAL A 1 187 ? -3.955 -7.612 40.275 1.00 97.19 187 VAL A CA 1
ATOM 1559 C C . VAL A 1 187 ? -4.860 -6.546 40.890 1.00 97.19 187 VAL A C 1
ATOM 1561 O O . VAL A 1 187 ? -4.493 -5.952 41.900 1.00 97.19 187 VAL A O 1
ATOM 1564 N N . TRP A 1 188 ? -6.026 -6.308 40.291 1.00 96.12 188 TRP A N 1
ATOM 1565 C CA . TRP A 1 188 ? -6.983 -5.296 40.738 1.00 96.12 188 TRP A CA 1
ATOM 1566 C C . TRP A 1 188 ? -8.087 -5.840 41.651 1.00 96.12 188 TRP A C 1
ATOM 1568 O O . TRP A 1 188 ? -8.822 -5.040 42.220 1.00 96.12 188 TRP A O 1
ATOM 1578 N N . SER A 1 189 ? -8.177 -7.159 41.847 1.00 94.38 189 SER A N 1
ATOM 1579 C CA . SER A 1 189 ? -9.193 -7.763 42.711 1.00 94.38 189 SER A CA 1
ATOM 1580 C C . SER A 1 189 ? -9.120 -7.210 44.136 1.00 94.38 189 SER A C 1
ATOM 1582 O O . SER A 1 189 ? -8.095 -7.377 44.806 1.00 94.38 189 SER A O 1
ATOM 1584 N N . GLY A 1 190 ? -10.210 -6.601 44.602 1.00 92.38 190 GLY A N 1
ATOM 1585 C CA . GLY A 1 190 ? -10.338 -6.048 45.955 1.00 92.38 190 GLY A CA 1
ATOM 1586 C C . GLY A 1 190 ? -10.206 -4.526 46.012 1.00 92.38 190 GLY A C 1
ATOM 1587 O O . GLY A 1 190 ? -10.643 -3.925 46.985 1.00 92.38 190 GLY A O 1
ATOM 1588 N N . VAL A 1 191 ? -9.699 -3.882 44.954 1.00 94.25 191 VAL A N 1
ATOM 1589 C CA . VAL A 1 191 ? -9.714 -2.411 44.846 1.00 94.25 191 VAL A CA 1
ATOM 1590 C C . VAL A 1 191 ? -11.147 -1.896 44.669 1.00 94.25 191 VAL A C 1
ATOM 1592 O O . VAL A 1 191 ? -11.445 -0.754 45.008 1.00 94.25 191 VAL A O 1
ATOM 1595 N N . GLU A 1 192 ? -12.068 -2.724 44.170 1.00 87.81 192 GLU A N 1
ATOM 1596 C CA . GLU A 1 192 ? -13.476 -2.343 44.042 1.00 87.81 192 GLU A CA 1
ATOM 1597 C C . GLU A 1 192 ? -14.154 -2.085 45.399 1.00 87.81 192 GLU A C 1
ATOM 1599 O O . GLU A 1 192 ? -15.073 -1.267 45.468 1.00 87.81 192 GLU A O 1
ATOM 1604 N N . GLU A 1 193 ? -13.692 -2.731 46.477 1.00 90.25 193 GLU A N 1
ATOM 1605 C CA . GLU A 1 193 ? -14.228 -2.533 47.831 1.00 90.25 193 GLU A CA 1
ATOM 1606 C C . GLU A 1 193 ? -13.938 -1.118 48.357 1.00 90.25 193 GLU A C 1
ATOM 1608 O O . GLU A 1 193 ? -14.778 -0.537 49.044 1.00 90.25 193 GLU A O 1
ATOM 1613 N N . ASP A 1 194 ? -12.813 -0.516 47.953 1.00 91.88 194 ASP A N 1
ATOM 1614 C CA . ASP A 1 194 ? -12.419 0.843 48.352 1.00 91.88 194 ASP A CA 1
ATOM 1615 C C . ASP A 1 194 ? -13.336 1.933 47.762 1.00 91.88 194 ASP A C 1
ATOM 1617 O O . ASP A 1 194 ? -13.391 3.053 48.276 1.00 91.88 194 ASP A O 1
ATOM 1621 N N . PHE A 1 195 ? -14.065 1.621 46.685 1.00 87.38 195 PHE A N 1
ATOM 1622 C CA . PHE A 1 195 ? -14.992 2.541 46.013 1.00 87.38 195 PHE A CA 1
ATOM 1623 C C . PHE A 1 195 ? -16.466 2.193 46.241 1.00 87.38 195 PHE A C 1
ATOM 1625 O O . PHE A 1 195 ? -17.342 2.851 45.667 1.00 87.38 195 PHE A O 1
ATOM 1632 N N . ALA A 1 196 ? -16.765 1.181 47.060 1.00 83.12 196 ALA A N 1
ATOM 1633 C CA . ALA A 1 196 ? -18.138 0.878 47.426 1.00 83.12 196 ALA A CA 1
ATOM 1634 C C . ALA A 1 196 ? -18.752 2.100 48.140 1.00 83.12 196 ALA A C 1
ATOM 1636 O O . ALA A 1 196 ? -18.123 2.661 49.043 1.00 83.12 196 ALA A O 1
ATOM 1637 N N . PRO A 1 197 ? -19.958 2.559 47.749 1.00 82.50 197 PRO A N 1
ATOM 1638 C CA . PRO A 1 197 ? -20.609 3.656 48.447 1.00 82.50 197 PRO A CA 1
ATOM 1639 C C . PRO A 1 197 ? -20.776 3.252 49.912 1.00 82.50 197 PRO A C 1
ATOM 1641 O O . PRO A 1 197 ? -21.381 2.221 50.201 1.00 82.50 197 PRO A O 1
ATOM 1644 N N . VAL A 1 198 ? -20.212 4.048 50.828 1.00 82.88 198 VAL A N 1
ATOM 1645 C CA . VAL A 1 198 ? -20.433 3.881 52.266 1.00 82.88 198 VAL A CA 1
ATOM 1646 C C . VAL A 1 198 ? -21.941 3.932 52.457 1.00 82.88 198 VAL A C 1
ATOM 1648 O O . VAL A 1 198 ? -22.545 4.978 52.224 1.00 82.88 198 VAL A O 1
ATOM 1651 N N . GLU A 1 199 ? -22.563 2.799 52.792 1.00 76.50 199 GLU A N 1
ATOM 1652 C CA . GLU A 1 199 ? -23.963 2.791 53.193 1.00 76.50 199 GLU A CA 1
ATOM 1653 C C . GLU A 1 199 ? -24.060 3.728 54.392 1.00 76.50 199 GLU A C 1
ATOM 1655 O O . GLU A 1 199 ? -23.608 3.399 55.493 1.00 76.50 199 GLU A O 1
ATOM 1660 N N . ASP A 1 200 ? -24.582 4.931 54.147 1.00 69.56 200 ASP A N 1
ATOM 1661 C CA . ASP A 1 200 ? -24.918 5.890 55.181 1.00 69.56 200 ASP A CA 1
ATOM 1662 C C . ASP A 1 200 ? -25.934 5.164 56.055 1.00 69.56 200 ASP A C 1
ATOM 1664 O O . ASP A 1 200 ? -27.104 5.007 55.692 1.00 69.56 200 ASP A O 1
ATOM 1668 N N . LYS A 1 201 ? -25.456 4.611 57.174 1.00 64.12 201 LYS A N 1
ATOM 1669 C CA . LYS A 1 201 ? -26.296 4.026 58.211 1.00 64.12 201 LYS A CA 1
ATOM 1670 C C . LYS A 1 201 ? -27.083 5.183 58.799 1.00 64.12 201 LYS A C 1
ATOM 1672 O O . LYS A 1 201 ? -26.689 5.772 59.802 1.00 64.12 201 LYS A O 1
ATOM 1677 N N . ALA A 1 202 ? -28.157 5.539 58.103 1.00 62.22 202 ALA A N 1
ATOM 1678 C CA . ALA A 1 202 ? -29.115 6.533 58.509 1.00 62.22 202 ALA A CA 1
ATOM 1679 C C . ALA A 1 202 ? -29.611 6.134 59.895 1.00 62.22 202 ALA A C 1
ATOM 1681 O O . ALA A 1 202 ? -30.288 5.121 60.070 1.00 62.22 202 ALA A O 1
ATOM 1682 N N . SER A 1 203 ? -29.157 6.934 60.853 1.00 58.81 203 SER A N 1
ATOM 1683 C CA . SER A 1 203 ? -29.709 7.204 62.169 1.00 58.81 203 SER A CA 1
ATOM 1684 C C . SER A 1 203 ? -31.080 6.556 62.399 1.00 58.81 203 SER A C 1
ATOM 1686 O O . SER A 1 203 ? -32.106 7.113 62.008 1.00 58.81 203 SER A O 1
ATOM 1688 N N . GLN A 1 204 ? -31.076 5.386 63.038 1.00 52.62 204 GLN A N 1
ATOM 1689 C CA . GLN A 1 204 ? -32.194 4.937 63.868 1.00 52.62 204 GLN A CA 1
ATOM 1690 C C . GLN A 1 204 ? -31.955 5.394 65.302 1.00 52.62 204 GLN A C 1
ATOM 1692 O O . GLN A 1 204 ? -30.783 5.324 65.744 1.00 52.62 204 GLN A O 1
#